Protein AF-A0A938B948-F1 (afdb_monomer)

Structure (mmCIF, N/CA/C/O backbone):
data_AF-A0A938B948-F1
#
_entry.id   AF-A0A938B948-F1
#
loop_
_atom_site.group_PDB
_atom_site.id
_atom_site.type_symbol
_atom_site.label_atom_id
_atom_site.label_alt_id
_atom_site.label_comp_id
_atom_site.label_asym_id
_atom_site.label_entity_id
_atom_site.label_seq_id
_atom_site.pdbx_PDB_ins_code
_atom_site.Cartn_x
_atom_site.Cartn_y
_atom_site.Cartn_z
_atom_site.occupancy
_atom_site.B_iso_or_equiv
_atom_site.auth_seq_id
_atom_site.auth_comp_id
_atom_site.auth_asym_id
_atom_site.auth_atom_id
_atom_site.pdbx_PDB_model_num
ATOM 1 N N . MET A 1 1 ? 35.946 26.115 -69.926 1.00 42.69 1 MET A N 1
ATOM 2 C CA . MET A 1 1 ? 36.646 24.926 -69.386 1.00 42.69 1 MET A CA 1
ATOM 3 C C . MET A 1 1 ? 37.581 25.361 -68.254 1.00 42.69 1 MET A C 1
ATOM 5 O O . MET A 1 1 ? 38.783 25.464 -68.452 1.00 42.69 1 MET A O 1
ATOM 9 N N . SER A 1 2 ? 37.032 25.699 -67.081 1.00 41.66 2 SER A N 1
ATOM 10 C CA . SER A 1 2 ? 37.824 26.085 -65.900 1.00 41.66 2 SER A CA 1
ATOM 11 C C . SER A 1 2 ? 38.074 24.840 -65.051 1.00 41.66 2 SER A C 1
ATOM 13 O O . SER A 1 2 ? 37.322 24.527 -64.131 1.00 41.66 2 SER A O 1
ATOM 15 N N . GLY A 1 3 ? 39.086 24.061 -65.433 1.00 48.81 3 GLY A N 1
ATOM 16 C CA . GLY A 1 3 ? 39.546 22.926 -64.640 1.00 48.81 3 GLY A CA 1
ATOM 17 C C . GLY A 1 3 ? 40.330 23.442 -63.440 1.00 48.81 3 GLY A C 1
ATOM 18 O O . GLY A 1 3 ? 41.510 23.768 -63.571 1.00 48.81 3 GLY A O 1
ATOM 19 N N . ARG A 1 4 ? 39.691 23.537 -62.268 1.00 51.06 4 ARG A N 1
ATOM 20 C CA . ARG A 1 4 ? 40.408 23.766 -61.006 1.00 51.06 4 ARG A CA 1
ATOM 21 C C . ARG A 1 4 ? 41.428 22.634 -60.831 1.00 51.06 4 ARG A C 1
ATOM 23 O O . ARG A 1 4 ? 41.052 21.486 -60.615 1.00 51.06 4 ARG A O 1
ATOM 30 N N . LYS A 1 5 ? 42.723 22.951 -60.938 1.00 52.84 5 LYS A N 1
ATOM 31 C CA . LYS A 1 5 ? 43.826 22.020 -60.652 1.00 52.84 5 LYS A CA 1
ATOM 32 C C . LYS A 1 5 ? 43.897 21.774 -59.144 1.00 52.84 5 LYS A C 1
ATOM 34 O O . LYS A 1 5 ? 44.689 22.393 -58.439 1.00 52.84 5 LYS A O 1
ATOM 39 N N . CYS A 1 6 ? 43.052 20.886 -58.633 1.00 60.38 6 CYS A N 1
ATOM 40 C CA . CYS A 1 6 ? 43.236 20.341 -57.294 1.00 60.38 6 CYS A CA 1
ATOM 41 C C . CYS A 1 6 ? 44.466 19.420 -57.309 1.00 60.38 6 CYS A C 1
ATOM 43 O O . CYS A 1 6 ? 44.579 18.535 -58.155 1.00 60.38 6 CYS A O 1
ATOM 45 N N . SER A 1 7 ? 45.416 19.643 -56.393 1.00 73.06 7 SER A N 1
ATOM 46 C CA . SER A 1 7 ? 46.553 18.732 -56.193 1.00 73.06 7 SER A CA 1
ATOM 47 C C . SER A 1 7 ? 46.035 17.317 -55.907 1.00 73.06 7 SER A C 1
ATOM 49 O O . SER A 1 7 ? 45.085 17.171 -55.136 1.00 73.06 7 SER A O 1
ATOM 51 N N . LYS A 1 8 ? 46.668 16.278 -56.478 1.00 73.75 8 LYS A N 1
ATOM 52 C CA . LYS A 1 8 ? 46.336 14.857 -56.227 1.00 73.75 8 LYS A CA 1
ATOM 53 C C . LYS A 1 8 ? 46.214 14.543 -54.728 1.00 73.75 8 LYS A C 1
ATOM 55 O O . LYS A 1 8 ? 45.359 13.761 -54.332 1.00 73.75 8 LYS A O 1
ATOM 60 N N . PHE A 1 9 ? 47.006 15.229 -53.904 1.00 74.00 9 PHE A N 1
ATOM 61 C CA . PHE A 1 9 ? 46.973 15.128 -52.447 1.00 74.00 9 PHE A CA 1
ATOM 62 C C . PHE A 1 9 ? 45.642 15.594 -51.824 1.00 74.00 9 PHE A C 1
ATOM 64 O O . PHE A 1 9 ? 45.154 14.968 -50.889 1.00 74.00 9 PHE A O 1
ATOM 71 N N . ARG A 1 10 ? 45.013 16.661 -52.347 1.00 77.56 10 ARG A N 1
ATOM 72 C CA . ARG A 1 10 ? 43.704 17.138 -51.854 1.00 77.56 10 ARG A CA 1
ATOM 73 C C . ARG A 1 10 ? 42.584 16.154 -52.182 1.00 77.56 10 ARG A C 1
ATOM 75 O O . ARG A 1 10 ? 41.811 15.821 -51.297 1.00 77.56 10 ARG A O 1
ATOM 82 N N . LEU A 1 11 ? 42.561 15.638 -53.412 1.00 79.62 11 LEU A N 1
ATOM 83 C CA . LEU A 1 11 ? 41.566 14.649 -53.844 1.00 79.62 11 LEU A CA 1
ATOM 84 C C . LEU A 1 11 ? 41.674 13.342 -53.048 1.00 79.62 11 LEU A C 1
ATOM 86 O O . LEU A 1 11 ? 40.664 12.735 -52.706 1.00 79.62 11 LEU A O 1
ATOM 90 N N . GLN A 1 12 ? 42.899 12.916 -52.727 1.00 84.50 12 GLN A N 1
ATOM 91 C CA . GLN A 1 12 ? 43.120 11.737 -51.895 1.00 84.50 12 GLN A CA 1
ATOM 92 C C . GLN A 1 12 ? 42.640 11.961 -50.453 1.00 84.50 12 GLN A C 1
ATOM 94 O O . GLN A 1 12 ? 41.933 11.114 -49.915 1.00 84.50 12 GLN A O 1
ATOM 99 N N . ARG A 1 13 ? 42.938 13.125 -49.863 1.00 84.81 13 ARG A N 1
ATOM 100 C CA . ARG A 1 13 ? 42.480 13.488 -48.515 1.00 84.81 13 ARG A CA 1
ATOM 101 C C . ARG A 1 13 ? 40.952 13.584 -48.415 1.00 84.81 13 ARG A C 1
ATOM 103 O O . ARG A 1 13 ? 40.383 13.045 -47.475 1.00 84.81 13 ARG A O 1
ATOM 110 N N . GLU A 1 14 ? 40.292 14.206 -49.392 1.00 83.12 14 GLU A N 1
ATOM 111 C CA . GLU A 1 14 ? 38.821 14.276 -49.462 1.00 83.12 14 GLU A CA 1
ATOM 112 C C . GLU A 1 14 ? 38.194 12.880 -49.588 1.00 83.12 14 GLU A C 1
ATOM 114 O O . GLU A 1 14 ? 37.194 12.577 -48.938 1.00 83.12 14 GLU A O 1
ATOM 119 N N . ARG A 1 15 ? 38.804 11.992 -50.385 1.00 86.31 15 ARG A N 1
ATOM 120 C CA . ARG A 1 15 ? 38.353 10.602 -50.531 1.00 86.31 15 ARG A CA 1
ATOM 121 C C . ARG A 1 15 ? 38.485 9.815 -49.225 1.00 86.31 15 ARG A C 1
ATOM 123 O O . ARG A 1 15 ? 37.574 9.067 -48.880 1.00 86.31 15 ARG A O 1
ATOM 130 N N . GLU A 1 16 ? 39.596 9.974 -48.510 1.00 88.69 16 GLU A N 1
ATOM 131 C CA . GLU A 1 16 ? 39.821 9.343 -47.204 1.00 88.69 16 GLU A CA 1
ATOM 132 C C . GLU A 1 16 ? 38.837 9.857 -46.145 1.00 88.69 16 GLU A C 1
ATOM 134 O O . GLU A 1 16 ? 38.257 9.063 -45.406 1.00 88.69 16 GLU A O 1
ATOM 139 N N . GLU A 1 17 ? 38.603 11.169 -46.096 1.00 88.75 17 GLU A N 1
ATOM 140 C CA . GLU A 1 17 ? 37.641 11.794 -45.184 1.00 88.75 17 GLU A CA 1
ATOM 141 C C . GLU A 1 17 ? 36.214 11.304 -45.442 1.00 88.75 17 GLU A C 1
ATOM 143 O O . GLU A 1 17 ? 35.507 10.917 -44.513 1.00 88.75 17 GLU A O 1
ATOM 148 N N . LYS A 1 18 ? 35.819 11.222 -46.713 1.00 89.31 18 LYS A N 1
ATOM 149 C CA . LYS A 1 18 ? 34.512 10.706 -47.119 1.00 89.31 18 LYS A CA 1
ATOM 150 C C . LYS A 1 18 ? 34.321 9.238 -46.757 1.00 89.31 18 LYS A C 1
ATOM 152 O O . LYS A 1 18 ? 33.267 8.866 -46.250 1.00 89.31 18 LYS A O 1
ATOM 157 N N . LEU A 1 19 ? 35.341 8.411 -46.983 1.00 91.00 19 LEU A N 1
ATOM 158 C CA . LEU A 1 19 ? 35.295 6.994 -46.633 1.00 91.00 19 LEU A CA 1
ATOM 159 C C . LEU A 1 19 ? 35.148 6.808 -45.117 1.00 91.00 19 LEU A C 1
ATOM 161 O O . LEU A 1 19 ? 34.313 6.017 -44.683 1.00 91.00 19 LEU A O 1
ATOM 165 N N . ARG A 1 20 ? 35.889 7.586 -44.316 1.00 91.75 20 ARG A N 1
ATOM 166 C CA . ARG A 1 20 ? 35.726 7.611 -42.854 1.00 91.75 20 ARG A CA 1
ATOM 167 C C . ARG A 1 20 ? 34.322 8.051 -42.451 1.00 91.75 20 ARG A C 1
ATOM 169 O O . ARG A 1 20 ? 33.712 7.402 -41.612 1.00 91.75 20 ARG A O 1
ATOM 176 N N . LEU A 1 21 ? 33.792 9.106 -43.067 1.00 92.31 21 LEU A N 1
ATOM 177 C CA . LEU A 1 21 ? 32.462 9.619 -42.751 1.00 92.31 21 LEU A CA 1
ATOM 178 C C . LEU A 1 21 ? 31.364 8.594 -43.065 1.00 92.31 21 LEU A C 1
ATOM 180 O O . LEU A 1 21 ? 30.502 8.363 -42.225 1.00 92.31 21 LEU A O 1
ATOM 184 N N . LEU A 1 22 ? 31.423 7.920 -44.217 1.00 92.75 22 LEU A N 1
ATOM 185 C CA . LEU A 1 22 ? 30.486 6.844 -44.566 1.00 92.75 22 LEU A CA 1
ATOM 186 C C . LEU A 1 22 ? 30.574 5.661 -43.588 1.00 92.75 22 LEU A C 1
ATOM 188 O O . LEU A 1 22 ? 29.545 5.121 -43.187 1.00 92.75 22 LEU A O 1
ATOM 192 N N . GLN A 1 23 ? 31.782 5.285 -43.152 1.00 93.19 23 GLN A N 1
ATOM 193 C CA . GLN A 1 23 ? 31.961 4.271 -42.105 1.00 93.19 23 GLN A CA 1
ATOM 194 C C . GLN A 1 23 ? 31.332 4.711 -40.776 1.00 93.19 23 GLN A C 1
ATOM 196 O O . GLN A 1 23 ? 30.612 3.932 -40.154 1.00 93.19 23 GLN A O 1
ATOM 201 N N . THR A 1 24 ? 31.545 5.962 -40.357 1.00 94.19 24 THR A N 1
ATOM 202 C CA . THR A 1 24 ? 30.916 6.528 -39.155 1.00 94.19 24 THR A CA 1
ATOM 203 C C . THR A 1 24 ? 29.393 6.522 -39.258 1.00 94.19 24 THR A C 1
ATOM 205 O O . THR A 1 24 ? 28.733 6.109 -38.311 1.00 94.19 24 THR A O 1
ATOM 208 N N . LEU A 1 25 ? 28.827 6.919 -40.401 1.00 94.75 25 LEU A N 1
ATOM 209 C CA . LEU A 1 25 ? 27.381 6.905 -40.635 1.00 94.75 25 LEU A CA 1
ATOM 210 C C . LEU A 1 25 ? 26.796 5.492 -40.533 1.00 94.75 25 LEU A C 1
ATOM 212 O O . LEU A 1 25 ? 25.786 5.306 -39.859 1.00 94.75 25 LEU A O 1
ATOM 216 N N . ASN A 1 26 ? 27.452 4.495 -41.134 1.00 93.25 26 ASN A N 1
ATOM 217 C CA . ASN A 1 26 ? 27.036 3.094 -41.024 1.00 93.25 26 ASN A CA 1
ATOM 218 C C . ASN A 1 26 ? 27.063 2.604 -39.570 1.00 93.25 26 ASN A C 1
ATOM 220 O O . ASN A 1 26 ? 26.110 1.969 -39.119 1.00 93.25 26 ASN A O 1
ATOM 224 N N . ASN A 1 27 ? 28.121 2.936 -38.824 1.00 95.00 27 ASN A N 1
ATOM 225 C CA . ASN A 1 27 ? 28.250 2.560 -37.416 1.00 95.00 27 ASN A CA 1
ATOM 226 C C . ASN A 1 27 ? 27.174 3.223 -36.546 1.00 95.00 27 ASN A C 1
ATOM 228 O O . ASN A 1 27 ? 26.527 2.539 -35.758 1.00 95.00 27 ASN A O 1
ATOM 232 N N . LEU A 1 28 ? 26.940 4.530 -36.715 1.00 96.06 28 LEU A N 1
ATOM 233 C CA . LEU A 1 28 ? 25.897 5.256 -35.987 1.00 96.06 28 LEU A CA 1
ATOM 234 C C . LEU A 1 28 ? 24.505 4.713 -36.319 1.00 96.06 28 LEU A C 1
ATOM 236 O O . LEU A 1 28 ? 23.694 4.508 -35.425 1.00 96.06 28 LEU A O 1
ATOM 240 N N . HIS A 1 29 ? 24.225 4.434 -37.592 1.00 95.25 29 HIS A N 1
ATOM 241 C CA . HIS A 1 29 ? 22.944 3.867 -38.006 1.00 95.25 29 HIS A CA 1
ATOM 242 C C . HIS A 1 29 ? 22.712 2.470 -37.408 1.00 95.25 29 HIS A C 1
ATOM 244 O O . HIS A 1 29 ? 21.621 2.179 -36.915 1.00 95.25 29 HIS A O 1
ATOM 250 N N . ALA A 1 30 ? 23.735 1.607 -37.407 1.00 94.81 30 ALA A N 1
ATOM 251 C CA . ALA A 1 30 ? 23.673 0.309 -36.738 1.00 94.81 30 ALA A CA 1
ATOM 252 C C . ALA A 1 30 ? 23.441 0.462 -35.226 1.00 94.81 30 ALA A C 1
ATOM 254 O O . ALA A 1 30 ? 22.615 -0.247 -34.654 1.00 94.81 30 ALA A O 1
ATOM 255 N N . GLU A 1 31 ? 24.110 1.426 -34.590 1.00 96.62 31 GLU A N 1
ATOM 256 C CA . GLU A 1 31 ? 23.931 1.710 -33.169 1.00 96.62 31 GLU A CA 1
ATOM 257 C C . GLU A 1 31 ? 22.507 2.178 -32.841 1.00 96.62 31 GLU A C 1
ATOM 259 O O . GLU A 1 31 ? 21.910 1.679 -31.887 1.00 96.62 31 GLU A O 1
ATOM 264 N N . VAL A 1 32 ? 21.928 3.089 -33.631 1.00 96.12 32 VAL A N 1
ATOM 265 C CA . VAL A 1 32 ? 20.547 3.539 -33.405 1.00 96.12 32 VAL A CA 1
ATOM 266 C C . VAL A 1 32 ? 19.558 2.378 -33.535 1.00 96.12 32 VAL A C 1
ATOM 268 O O . VAL A 1 32 ? 18.648 2.268 -32.715 1.00 96.12 32 VAL A O 1
ATOM 271 N N . ASN A 1 33 ? 19.738 1.487 -34.515 1.00 94.56 33 ASN A N 1
ATOM 272 C CA . ASN A 1 33 ? 18.887 0.301 -34.645 1.00 94.56 33 ASN A CA 1
ATOM 273 C C . ASN A 1 33 ? 19.032 -0.642 -33.445 1.00 94.56 33 ASN A C 1
ATOM 275 O O . ASN A 1 33 ? 18.024 -1.070 -32.890 1.00 94.56 33 ASN A O 1
ATOM 279 N N . ALA A 1 34 ? 20.258 -0.881 -32.973 1.00 95.94 34 ALA A N 1
ATOM 280 C CA . ALA A 1 34 ? 20.487 -1.680 -31.772 1.00 95.94 34 ALA A CA 1
ATOM 281 C C . ALA A 1 34 ? 19.847 -1.045 -30.521 1.00 95.94 34 ALA A C 1
ATOM 283 O O . ALA A 1 34 ? 19.270 -1.751 -29.696 1.00 95.94 34 ALA A O 1
ATOM 284 N N . LEU A 1 35 ? 19.912 0.284 -30.373 1.00 97.06 35 LEU A N 1
ATOM 285 C CA . LEU A 1 35 ? 19.234 1.010 -29.292 1.00 97.06 35 LEU A CA 1
ATOM 286 C C . LEU A 1 35 ? 17.714 0.879 -29.393 1.00 97.06 35 LEU A C 1
ATOM 288 O O . LEU A 1 35 ? 17.059 0.641 -28.382 1.00 97.06 35 LEU A O 1
ATOM 292 N N . LYS A 1 36 ? 17.157 1.002 -30.602 1.00 96.12 36 LYS A N 1
ATOM 293 C CA . LYS A 1 36 ? 15.723 0.849 -30.862 1.00 96.12 36 LYS A CA 1
ATOM 294 C C . LYS A 1 36 ? 15.228 -0.534 -30.442 1.00 96.12 36 LYS A C 1
ATOM 296 O O . LYS A 1 36 ? 14.240 -0.621 -29.720 1.00 96.12 36 LYS A O 1
ATOM 301 N N . GLU A 1 37 ? 15.922 -1.587 -30.866 1.00 95.62 37 GLU A N 1
ATOM 302 C CA . GLU A 1 37 ? 15.591 -2.969 -30.507 1.00 95.62 37 GLU A CA 1
ATOM 303 C C . GLU A 1 37 ? 15.683 -3.183 -28.997 1.00 95.62 37 GLU A C 1
ATOM 305 O O . GLU A 1 37 ? 14.711 -3.613 -28.387 1.00 95.62 37 GLU A O 1
ATOM 310 N N . ARG A 1 38 ? 16.798 -2.791 -28.364 1.00 96.31 38 ARG A N 1
ATOM 311 C CA . ARG A 1 38 ? 16.977 -2.934 -26.910 1.00 96.31 38 ARG A CA 1
ATOM 312 C C . ARG A 1 38 ? 15.903 -2.206 -26.113 1.00 96.31 38 ARG A C 1
ATOM 314 O O . ARG A 1 38 ? 15.369 -2.769 -25.167 1.00 96.31 38 ARG A O 1
ATOM 321 N N . LEU A 1 39 ? 15.590 -0.963 -26.476 1.00 97.00 39 LEU A N 1
ATOM 322 C CA . LEU A 1 39 ? 14.562 -0.175 -25.797 1.00 97.00 39 LEU A CA 1
ATOM 323 C C . LEU A 1 39 ? 13.171 -0.788 -25.973 1.00 97.00 39 LEU A C 1
ATOM 325 O O . LEU A 1 39 ? 12.408 -0.836 -25.013 1.00 97.00 39 LEU A O 1
ATOM 329 N N . ALA A 1 40 ? 12.853 -1.290 -27.169 1.00 95.69 40 ALA A N 1
ATOM 330 C CA . ALA A 1 40 ? 11.601 -1.998 -27.409 1.00 95.69 40 ALA A CA 1
ATOM 331 C C . ALA A 1 40 ? 11.509 -3.286 -26.574 1.00 95.69 40 ALA A C 1
ATOM 333 O O . ALA A 1 40 ? 10.473 -3.527 -25.962 1.00 95.69 40 ALA A O 1
ATOM 334 N N . THR A 1 41 ? 12.593 -4.063 -26.491 1.00 95.62 41 THR A N 1
ATOM 335 C CA . THR A 1 41 ? 12.669 -5.265 -25.650 1.00 95.62 41 THR A CA 1
ATOM 336 C C . THR A 1 41 ? 12.500 -4.927 -24.171 1.00 95.62 41 THR A C 1
ATOM 338 O O . THR A 1 41 ? 11.639 -5.503 -23.523 1.00 95.62 41 THR A O 1
ATOM 341 N N . VAL A 1 42 ? 13.221 -3.929 -23.645 1.00 95.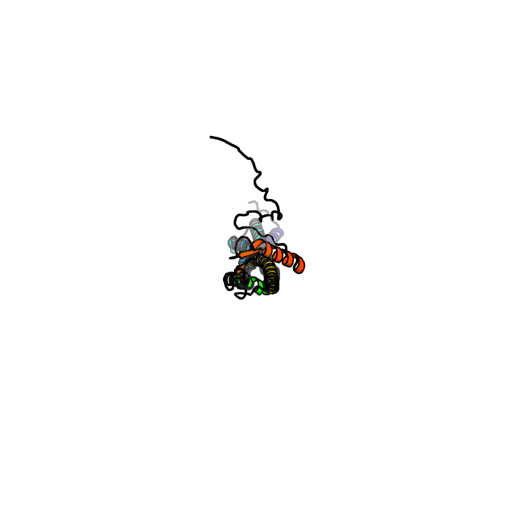81 42 VAL A N 1
ATOM 342 C CA . VAL A 1 42 ? 13.092 -3.502 -22.237 1.00 95.81 42 V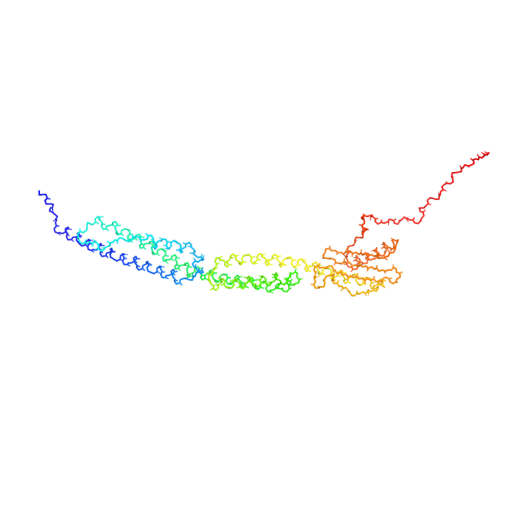AL A CA 1
ATOM 343 C C . VAL A 1 42 ? 11.654 -3.087 -21.902 1.00 95.81 42 VAL A C 1
ATOM 345 O O . VAL A 1 42 ? 11.155 -3.411 -20.829 1.00 95.81 42 VAL A O 1
ATOM 348 N N . LEU A 1 43 ? 10.963 -2.394 -22.811 1.00 95.81 43 LEU A N 1
ATOM 349 C CA . LEU A 1 43 ? 9.558 -2.019 -22.621 1.00 95.81 43 LEU A CA 1
ATOM 350 C C . LEU A 1 43 ? 8.578 -3.195 -22.763 1.00 95.81 43 LEU A C 1
ATOM 352 O O . LEU A 1 43 ? 7.473 -3.124 -22.223 1.00 95.81 43 LEU A O 1
ATOM 356 N N . ALA A 1 44 ? 8.935 -4.234 -23.517 1.00 94.75 44 ALA A N 1
ATOM 357 C CA . ALA A 1 44 ? 8.117 -5.432 -23.682 1.00 94.75 44 ALA A CA 1
ATOM 358 C C . ALA A 1 44 ? 8.269 -6.397 -22.497 1.00 94.75 44 ALA A C 1
ATOM 360 O O . ALA A 1 44 ? 7.273 -6.962 -22.054 1.00 94.75 44 ALA A O 1
ATOM 361 N N . ASP A 1 45 ? 9.490 -6.533 -21.978 1.00 94.56 45 ASP A N 1
ATOM 362 C CA . ASP A 1 45 ? 9.829 -7.426 -20.868 1.00 94.56 45 ASP A CA 1
ATOM 363 C C . ASP A 1 45 ? 9.416 -6.847 -19.505 1.00 94.56 45 ASP A C 1
ATOM 365 O O . ASP A 1 45 ? 9.195 -7.593 -18.553 1.00 94.56 45 ASP A O 1
ATOM 369 N N . ALA A 1 46 ? 9.293 -5.519 -19.394 1.00 94.50 46 ALA A N 1
ATOM 370 C CA . ALA A 1 46 ? 8.821 -4.873 -18.175 1.00 94.50 46 ALA A CA 1
ATOM 371 C C . ALA A 1 46 ? 7.354 -5.215 -17.876 1.00 94.50 46 ALA A C 1
ATOM 373 O O . ALA A 1 46 ? 6.480 -5.139 -18.749 1.00 94.50 46 ALA A O 1
ATOM 374 N N . SER A 1 47 ? 7.067 -5.508 -16.605 1.00 94.94 47 SER A N 1
ATOM 375 C CA . SER A 1 47 ? 5.710 -5.774 -16.131 1.00 94.94 47 SER A CA 1
ATOM 376 C C . SER A 1 47 ? 4.766 -4.601 -16.428 1.00 94.94 47 SER A C 1
ATOM 378 O O . SER A 1 47 ? 5.164 -3.440 -16.589 1.00 94.94 47 SER A O 1
ATOM 380 N N . GLU A 1 48 ? 3.466 -4.885 -16.526 1.00 94.31 48 GLU A N 1
ATOM 381 C CA . GLU A 1 48 ? 2.462 -3.823 -16.646 1.00 94.31 48 GLU A CA 1
ATOM 382 C C . GLU A 1 48 ? 2.517 -2.864 -15.449 1.00 94.31 48 GLU A C 1
ATOM 384 O O . GLU A 1 48 ? 2.403 -1.649 -15.632 1.00 94.31 48 GLU A O 1
ATOM 389 N N . GLY A 1 49 ? 2.789 -3.380 -14.247 1.00 94.62 49 GLY A N 1
ATOM 390 C CA . GLY A 1 49 ? 2.897 -2.559 -13.052 1.00 94.62 49 GLY A CA 1
ATOM 391 C C . GLY A 1 49 ? 4.070 -1.594 -13.077 1.00 94.62 49 GLY A C 1
ATOM 392 O O . GLY A 1 49 ? 3.849 -0.398 -12.866 1.00 94.62 49 GLY A O 1
ATOM 393 N N . LEU A 1 50 ? 5.273 -2.040 -13.453 1.00 95.19 50 LEU A N 1
ATOM 394 C CA . LEU A 1 50 ? 6.426 -1.146 -13.610 1.00 95.19 50 LEU A CA 1
ATOM 395 C C . LEU A 1 50 ? 6.170 -0.068 -14.659 1.00 95.19 50 LEU A C 1
ATOM 397 O O . LEU A 1 50 ? 6.465 1.109 -14.431 1.00 95.19 50 LEU A O 1
ATOM 401 N N . ARG A 1 51 ? 5.552 -0.435 -15.786 1.00 96.19 51 ARG A N 1
ATOM 402 C CA . ARG A 1 51 ? 5.196 0.536 -16.828 1.00 96.19 51 ARG A CA 1
ATOM 403 C C . ARG A 1 51 ? 4.161 1.551 -16.347 1.00 96.19 51 ARG A C 1
ATOM 405 O O . ARG A 1 51 ? 4.260 2.727 -16.695 1.00 96.19 51 ARG A O 1
ATOM 412 N N . SER A 1 52 ? 3.205 1.117 -15.526 1.00 95.00 52 SER A N 1
ATOM 413 C CA . SER A 1 52 ? 2.209 1.993 -14.898 1.00 95.00 52 SER A CA 1
ATOM 414 C C . SER A 1 52 ? 2.789 2.865 -13.778 1.00 95.00 52 SER A C 1
ATOM 416 O O . SER A 1 52 ? 2.262 3.940 -13.509 1.00 95.00 52 SER A O 1
ATOM 418 N N . THR A 1 53 ? 3.883 2.441 -13.144 1.00 94.75 53 THR A N 1
ATOM 419 C CA . THR A 1 53 ? 4.584 3.217 -12.113 1.00 94.75 53 THR A CA 1
ATOM 420 C C . THR A 1 53 ? 5.444 4.314 -12.747 1.00 94.75 53 THR A C 1
ATOM 422 O O . THR A 1 53 ? 5.411 5.460 -12.304 1.00 94.75 53 THR A O 1
ATOM 425 N N . PHE A 1 54 ? 6.157 4.005 -13.834 1.00 96.75 54 PHE A N 1
ATOM 426 C CA . PHE A 1 54 ? 7.059 4.932 -14.534 1.00 96.75 54 PHE A CA 1
ATOM 427 C C . PHE A 1 54 ? 6.483 5.405 -15.879 1.00 96.75 54 PHE A C 1
ATOM 429 O O . PHE A 1 54 ? 7.142 5.369 -16.921 1.00 96.75 54 PHE A O 1
ATOM 436 N N . VAL A 1 55 ? 5.221 5.859 -15.866 1.00 96.19 55 VAL A N 1
ATOM 437 C CA . VAL A 1 55 ? 4.468 6.235 -17.083 1.00 96.19 55 VAL A CA 1
ATOM 438 C C . VAL A 1 55 ? 5.206 7.270 -17.923 1.00 96.19 55 VAL A C 1
ATOM 440 O O . VAL A 1 55 ? 5.161 7.216 -19.151 1.00 96.19 55 VAL A O 1
ATOM 443 N N . LYS A 1 56 ? 5.866 8.239 -17.280 1.00 96.00 56 LYS A N 1
ATOM 444 C CA . LYS A 1 56 ? 6.550 9.325 -17.982 1.00 96.00 56 LYS A CA 1
ATOM 445 C C . LYS A 1 56 ? 7.743 8.792 -18.773 1.00 96.00 56 LYS A C 1
ATOM 447 O O . LYS A 1 56 ? 7.821 9.027 -19.974 1.00 96.00 56 LYS A O 1
ATOM 452 N N . GLU A 1 57 ? 8.619 8.034 -18.124 1.00 96.69 57 GLU A N 1
ATOM 453 C CA . GLU A 1 57 ? 9.805 7.426 -18.726 1.00 96.69 57 GLU A CA 1
ATOM 454 C C . GLU A 1 57 ? 9.431 6.477 -19.876 1.00 96.69 57 GLU A C 1
ATOM 456 O O . GLU A 1 57 ? 10.038 6.519 -20.952 1.00 96.69 57 GLU A O 1
ATOM 461 N N . VAL A 1 58 ? 8.377 5.675 -19.684 1.00 97.12 58 VAL A N 1
ATOM 462 C CA . VAL A 1 58 ? 7.821 4.797 -20.723 1.00 97.12 58 VAL A CA 1
ATOM 463 C C . VAL A 1 58 ? 7.282 5.607 -21.897 1.00 97.12 58 VAL A C 1
ATOM 465 O O . VAL A 1 58 ? 7.615 5.328 -23.049 1.00 97.12 58 VAL A O 1
ATOM 468 N N . LYS A 1 59 ? 6.472 6.637 -21.629 1.00 96.94 59 LYS A N 1
ATOM 469 C CA . LYS A 1 59 ? 5.853 7.471 -22.665 1.00 96.94 59 LYS A CA 1
ATOM 470 C C . LYS A 1 59 ? 6.896 8.224 -23.484 1.00 96.94 59 LYS A C 1
ATOM 472 O O . LYS A 1 59 ? 6.766 8.274 -24.706 1.00 96.94 59 LYS A O 1
ATOM 477 N N . ASP A 1 60 ? 7.907 8.795 -22.841 1.00 96.25 60 ASP A N 1
ATOM 478 C CA . ASP A 1 60 ? 8.965 9.543 -23.520 1.00 96.25 60 ASP A CA 1
ATOM 479 C C . ASP A 1 60 ? 9.797 8.613 -24.420 1.00 96.25 60 ASP A C 1
ATOM 481 O O . ASP A 1 60 ? 10.047 8.933 -25.586 1.00 96.25 60 ASP A O 1
ATOM 485 N N . THR A 1 61 ? 10.118 7.407 -23.938 1.00 96.50 61 THR A N 1
ATOM 486 C CA . THR A 1 61 ? 10.820 6.390 -24.736 1.00 96.50 61 THR A CA 1
ATOM 487 C C . THR A 1 61 ? 9.972 5.907 -25.912 1.00 96.50 61 THR A C 1
ATOM 489 O O . THR A 1 61 ? 10.454 5.854 -27.045 1.00 96.50 61 THR A O 1
ATOM 492 N N . GLN A 1 62 ? 8.689 5.609 -25.689 1.00 96.50 62 GLN A N 1
ATOM 493 C CA . GLN A 1 62 ? 7.787 5.172 -26.753 1.00 96.50 62 GLN A CA 1
ATOM 494 C C . GLN A 1 62 ? 7.600 6.260 -27.818 1.00 96.50 62 GLN A C 1
ATOM 496 O O . GLN A 1 62 ? 7.551 5.966 -29.013 1.00 96.50 62 GLN A O 1
ATOM 501 N N . GLN A 1 63 ? 7.528 7.532 -27.411 1.00 96.19 63 GLN A N 1
ATOM 502 C CA . GLN A 1 63 ? 7.479 8.651 -28.350 1.00 96.19 63 GLN A CA 1
ATOM 503 C C . GLN A 1 63 ? 8.741 8.738 -29.201 1.00 96.19 63 GLN A C 1
ATOM 505 O O . GLN A 1 63 ? 8.628 8.976 -30.403 1.00 96.19 63 GLN A O 1
ATOM 510 N N . TRP A 1 64 ? 9.919 8.538 -28.608 1.00 95.69 64 TRP A N 1
ATOM 511 C CA . TRP A 1 64 ? 11.169 8.494 -29.358 1.00 95.69 64 TRP A CA 1
ATOM 512 C C . TRP A 1 64 ? 11.171 7.334 -30.360 1.00 95.69 64 TRP A C 1
ATOM 514 O O . TRP A 1 64 ? 11.380 7.579 -31.544 1.00 95.69 64 TRP A O 1
ATOM 524 N N . LEU A 1 65 ? 10.820 6.114 -29.935 1.00 95.19 65 LEU A N 1
ATOM 525 C CA . LEU A 1 65 ? 10.733 4.937 -30.812 1.00 95.19 65 LEU A CA 1
ATOM 526 C C . LEU A 1 65 ? 9.773 5.144 -31.996 1.00 95.19 65 LEU A C 1
ATOM 528 O O . LEU A 1 65 ? 10.088 4.745 -33.117 1.00 95.19 65 LEU A O 1
ATOM 532 N N . ASN A 1 66 ? 8.625 5.786 -31.758 1.00 94.00 66 ASN A N 1
ATOM 533 C CA . ASN A 1 66 ? 7.590 6.003 -32.772 1.00 94.00 66 ASN A CA 1
ATOM 534 C C . ASN A 1 66 ? 7.908 7.161 -33.733 1.00 94.00 66 ASN A C 1
ATOM 536 O O . ASN A 1 66 ? 7.466 7.143 -34.879 1.00 94.00 66 ASN A O 1
ATOM 540 N N . ARG A 1 67 ? 8.621 8.197 -33.269 1.00 92.00 67 ARG A N 1
ATOM 541 C CA . ARG A 1 67 ? 8.954 9.394 -34.069 1.00 92.00 67 ARG A CA 1
ATOM 542 C C . ARG A 1 67 ? 10.324 9.321 -34.733 1.00 92.00 67 ARG A C 1
ATOM 544 O O . ARG A 1 67 ? 10.655 10.201 -35.526 1.00 92.00 67 ARG A O 1
ATOM 551 N N . LEU A 1 68 ? 11.128 8.316 -34.398 1.00 89.94 68 LEU A N 1
ATOM 552 C CA . LEU A 1 68 ? 12.454 8.129 -34.962 1.00 89.94 68 LEU A CA 1
ATOM 553 C C . LEU A 1 68 ? 12.355 7.836 -36.464 1.00 89.94 68 LEU A C 1
ATOM 555 O O . LEU A 1 68 ? 12.039 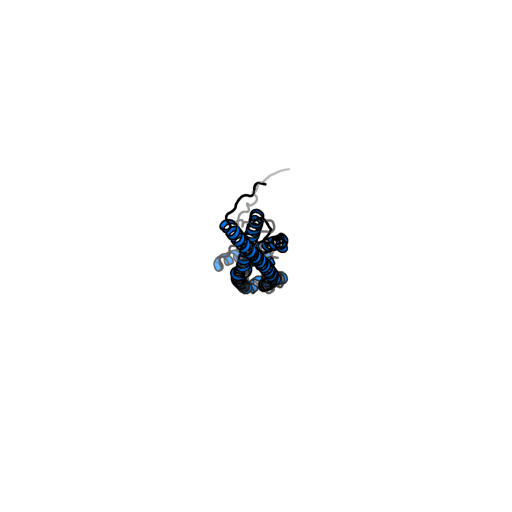6.722 -36.879 1.00 89.94 68 LEU A O 1
ATOM 559 N N . ASN A 1 69 ? 12.658 8.848 -37.272 1.00 86.25 69 ASN A N 1
ATOM 560 C CA . ASN A 1 69 ? 12.792 8.712 -38.714 1.00 86.25 69 ASN A CA 1
ATOM 561 C C . ASN A 1 69 ? 14.279 8.654 -39.072 1.00 86.25 69 ASN A C 1
ATOM 563 O O . ASN A 1 69 ? 14.984 9.665 -38.992 1.00 86.25 69 ASN A O 1
ATOM 567 N N . LEU A 1 70 ? 14.756 7.454 -39.399 1.00 84.88 70 LEU A N 1
ATOM 568 C CA . LEU A 1 70 ? 16.147 7.231 -39.762 1.00 84.88 70 LEU A CA 1
ATOM 569 C C . LEU A 1 70 ? 16.386 7.615 -41.229 1.00 84.88 70 LEU A C 1
ATOM 571 O O . LEU A 1 70 ? 15.602 7.221 -42.094 1.00 84.88 70 LEU A O 1
ATOM 575 N N . PRO A 1 71 ? 17.461 8.360 -41.533 1.00 84.50 71 PRO A N 1
ATOM 576 C CA . PRO A 1 71 ? 17.840 8.631 -42.911 1.00 84.50 71 PRO A CA 1
ATOM 577 C C . PRO A 1 71 ? 18.210 7.327 -43.632 1.00 84.50 71 PRO A C 1
ATOM 579 O O . PRO A 1 71 ? 18.894 6.470 -43.074 1.00 84.50 71 PRO A O 1
ATOM 582 N N . ASP A 1 72 ? 17.783 7.192 -44.891 1.00 85.06 72 ASP A N 1
ATOM 583 C CA . ASP A 1 72 ? 18.117 6.039 -45.733 1.00 85.06 72 ASP A CA 1
ATOM 584 C C . ASP A 1 72 ? 19.595 6.091 -46.153 1.00 85.06 72 ASP A C 1
ATOM 586 O O . ASP A 1 72 ? 19.966 6.698 -47.163 1.00 85.06 72 ASP A O 1
ATOM 590 N N . ILE A 1 73 ? 20.451 5.451 -45.353 1.00 87.56 73 ILE A N 1
ATOM 591 C CA . ILE A 1 73 ? 21.899 5.412 -45.578 1.00 87.56 73 ILE A CA 1
ATOM 592 C C . ILE A 1 73 ? 22.303 4.558 -46.790 1.00 87.56 73 ILE A C 1
ATOM 594 O O . ILE A 1 73 ? 23.418 4.714 -47.283 1.00 87.56 73 ILE A O 1
ATOM 598 N N . SER A 1 74 ? 21.414 3.702 -47.319 1.00 83.19 74 SER A N 1
ATOM 599 C CA . SER A 1 74 ? 21.716 2.833 -48.472 1.00 83.19 74 SER A CA 1
ATOM 600 C C . SER A 1 74 ? 21.965 3.618 -49.765 1.00 83.19 74 SER A C 1
ATOM 602 O O . SER A 1 74 ? 22.607 3.125 -50.692 1.00 83.19 74 SER A O 1
ATOM 604 N N . ARG A 1 75 ? 21.494 4.870 -49.810 1.00 84.06 75 ARG A N 1
ATOM 605 C CA . ARG A 1 75 ? 21.661 5.799 -50.935 1.00 84.06 75 ARG A CA 1
ATOM 606 C C . ARG A 1 75 ? 22.936 6.638 -50.847 1.00 84.06 75 ARG A C 1
ATOM 608 O O . ARG A 1 75 ? 23.221 7.402 -51.769 1.00 84.06 75 ARG A O 1
ATOM 615 N N . LEU A 1 76 ? 23.682 6.541 -49.747 1.00 87.94 76 LEU A N 1
ATOM 616 C CA . LEU A 1 76 ? 24.904 7.309 -49.527 1.00 87.94 76 LEU A CA 1
ATOM 617 C C . LEU A 1 76 ? 26.101 6.534 -50.081 1.00 87.94 76 LEU A C 1
ATOM 619 O O . LEU A 1 76 ? 26.322 5.374 -49.739 1.00 87.94 76 LEU A O 1
ATOM 623 N N . SER A 1 77 ? 26.888 7.172 -50.945 1.00 88.69 77 SER A N 1
ATOM 624 C CA . SER A 1 77 ? 28.014 6.534 -51.628 1.00 88.69 77 SER A CA 1
ATOM 625 C C . SER A 1 77 ? 29.240 7.446 -51.692 1.00 88.69 77 SER A C 1
ATOM 627 O O . SER A 1 77 ? 29.226 8.609 -51.275 1.00 88.69 77 SER A O 1
ATOM 629 N N . MET A 1 78 ? 30.320 6.930 -52.283 1.00 86.81 78 MET A N 1
ATOM 630 C CA . MET A 1 78 ? 31.520 7.709 -52.598 1.00 86.81 78 MET A CA 1
ATOM 631 C C . MET A 1 78 ? 31.277 8.846 -53.605 1.00 86.81 78 MET A C 1
ATOM 633 O O . MET A 1 78 ? 32.189 9.650 -53.796 1.00 86.81 78 MET A O 1
ATOM 637 N N . ASP A 1 79 ? 30.067 8.994 -54.152 1.00 84.75 79 ASP A N 1
ATOM 638 C CA . ASP A 1 79 ? 29.661 10.094 -55.038 1.00 84.75 79 ASP A CA 1
ATOM 639 C C . ASP A 1 79 ? 28.843 11.181 -54.315 1.00 84.75 79 ASP A C 1
ATOM 641 O O . ASP A 1 79 ? 28.763 12.310 -54.786 1.00 84.75 79 ASP A O 1
ATOM 645 N N . THR A 1 80 ? 28.322 10.913 -53.111 1.00 86.94 80 THR A N 1
ATOM 646 C CA . THR A 1 80 ? 27.506 11.869 -52.332 1.00 86.94 80 THR A CA 1
ATOM 647 C C . THR A 1 80 ? 28.325 13.040 -51.786 1.00 86.94 80 THR A C 1
ATOM 649 O O . THR A 1 80 ? 29.332 12.814 -51.132 1.00 86.94 80 THR A O 1
ATOM 652 N N . ASP A 1 81 ? 27.928 14.291 -51.994 1.00 85.81 81 ASP A N 1
ATOM 653 C CA . ASP A 1 81 ? 28.727 15.434 -51.523 1.00 85.81 81 ASP A CA 1
ATOM 654 C C . ASP A 1 81 ? 28.974 15.413 -49.994 1.00 85.81 81 ASP A C 1
ATOM 656 O O . ASP A 1 81 ? 28.078 15.087 -49.214 1.00 85.81 81 ASP A O 1
ATOM 660 N N . LEU A 1 82 ? 30.182 15.786 -49.552 1.00 82.81 82 LEU A N 1
ATOM 661 C CA . LEU A 1 82 ? 30.557 15.844 -48.130 1.00 82.81 82 LEU A CA 1
ATOM 662 C C . LEU A 1 82 ? 29.627 16.778 -47.344 1.00 82.81 82 LEU A C 1
ATOM 664 O O . LEU A 1 82 ? 29.251 16.471 -46.211 1.00 82.81 82 LEU A O 1
ATOM 668 N N . ALA A 1 83 ? 29.202 17.884 -47.963 1.00 84.94 83 ALA A N 1
ATOM 669 C CA . ALA A 1 83 ? 28.244 18.817 -47.376 1.00 84.94 83 ALA A CA 1
ATOM 670 C C . ALA A 1 83 ? 26.871 18.173 -47.102 1.00 84.94 83 ALA A C 1
ATOM 672 O O . ALA A 1 83 ? 26.191 18.578 -46.164 1.00 84.94 83 ALA A O 1
ATOM 673 N N . ALA A 1 84 ? 26.485 17.149 -47.870 1.00 86.94 84 ALA A N 1
ATOM 674 C CA . ALA A 1 84 ? 25.243 16.406 -47.670 1.00 86.94 84 ALA A CA 1
ATOM 675 C C . ALA A 1 84 ? 25.378 15.276 -46.632 1.00 86.94 84 ALA A C 1
ATOM 677 O O . ALA A 1 84 ? 24.384 14.887 -46.024 1.00 86.94 84 ALA A O 1
ATOM 678 N N . LEU A 1 85 ? 26.591 14.763 -46.391 1.00 88.62 85 LEU A N 1
ATOM 679 C CA . LEU A 1 85 ? 26.845 13.700 -45.409 1.00 88.62 85 LEU A CA 1
ATOM 680 C C . LEU A 1 85 ? 26.880 14.213 -43.957 1.00 88.62 85 LEU A C 1
ATOM 682 O O . LEU A 1 85 ? 26.479 13.493 -43.043 1.00 88.62 85 LEU A O 1
ATOM 686 N N . ASN A 1 86 ? 27.335 15.448 -43.727 1.00 88.00 86 ASN A N 1
ATOM 687 C CA . ASN A 1 86 ? 27.445 16.017 -42.376 1.00 88.00 86 ASN A CA 1
ATOM 688 C C . ASN A 1 86 ? 26.090 16.184 -41.649 1.00 88.00 86 ASN A C 1
ATOM 690 O O . ASN A 1 86 ? 26.008 15.750 -40.501 1.00 88.00 86 ASN A O 1
ATOM 694 N N . PRO A 1 87 ? 25.014 16.707 -42.274 1.00 90.88 87 PRO A N 1
ATOM 695 C CA . PRO A 1 87 ? 23.700 16.788 -41.626 1.00 90.88 87 PRO A CA 1
ATOM 696 C C . PRO A 1 87 ? 23.142 15.415 -41.232 1.00 90.88 87 PRO A C 1
ATOM 698 O O . PRO A 1 87 ? 22.538 15.266 -40.173 1.00 90.88 87 PRO A O 1
ATOM 701 N N . VAL A 1 88 ? 23.388 14.390 -42.059 1.00 92.25 88 VAL A N 1
ATOM 702 C CA . VAL A 1 88 ? 22.998 13.003 -41.755 1.00 92.25 88 VAL A CA 1
ATOM 703 C C . VAL A 1 88 ? 23.758 12.494 -40.530 1.00 92.25 88 VAL A C 1
ATOM 705 O O . VAL A 1 88 ? 23.163 11.855 -39.663 1.00 92.25 88 VAL A O 1
ATOM 708 N N . ARG A 1 89 ? 25.058 12.809 -40.424 1.00 93.44 89 ARG A N 1
ATOM 709 C CA . ARG A 1 89 ? 25.868 12.460 -39.249 1.00 93.44 89 ARG A CA 1
ATOM 710 C C . ARG A 1 89 ? 25.294 13.102 -37.996 1.00 93.44 89 ARG A C 1
ATOM 712 O O . ARG A 1 89 ? 25.045 12.389 -37.034 1.00 93.44 89 ARG A O 1
ATOM 719 N N . GLU A 1 90 ? 25.044 14.407 -38.027 1.00 92.56 90 GLU A N 1
ATOM 720 C CA . GLU A 1 90 ? 24.503 15.146 -36.880 1.00 92.56 90 GLU A CA 1
ATOM 721 C C . GLU A 1 90 ? 23.141 14.598 -36.438 1.00 92.56 90 GLU A C 1
ATOM 723 O O . GLU A 1 90 ? 22.911 14.402 -35.245 1.00 92.56 90 GLU A O 1
ATOM 728 N N . GLN A 1 91 ? 22.254 14.275 -37.385 1.00 93.75 91 GLN A N 1
ATOM 729 C CA . GLN A 1 91 ? 20.959 13.664 -37.081 1.00 93.75 91 GLN A CA 1
ATOM 730 C C . GLN A 1 91 ? 21.116 12.295 -36.397 1.00 93.75 91 GLN A C 1
ATOM 732 O O . GLN A 1 91 ? 20.428 12.014 -35.412 1.00 93.75 91 GLN A O 1
ATOM 737 N N . LEU A 1 92 ? 22.018 11.442 -36.894 1.00 95.25 92 LEU A N 1
ATOM 738 C CA . LEU A 1 92 ? 22.280 10.132 -36.295 1.00 95.25 92 LEU A CA 1
ATOM 739 C C . LEU A 1 92 ? 22.963 10.251 -34.925 1.00 95.25 92 LEU A C 1
ATOM 741 O O . LEU A 1 92 ? 22.581 9.540 -34.001 1.00 95.25 92 LEU A O 1
ATOM 745 N N . GLU A 1 93 ? 23.916 11.169 -34.755 1.00 95.88 93 GLU A N 1
ATOM 746 C CA . GLU A 1 93 ? 24.565 11.445 -33.466 1.00 95.88 93 GLU A CA 1
ATOM 747 C C . GLU A 1 93 ? 23.548 11.914 -32.417 1.00 95.88 93 GLU A C 1
ATOM 749 O O . GLU A 1 93 ? 23.548 11.416 -31.290 1.00 95.88 93 GLU A O 1
ATOM 754 N N . GLN A 1 94 ? 22.630 12.812 -32.790 1.00 94.88 94 GLN A N 1
ATOM 755 C CA . GLN A 1 94 ? 21.533 13.238 -31.917 1.00 94.88 94 GLN A CA 1
ATOM 756 C C . GLN A 1 94 ? 20.600 12.073 -31.567 1.00 94.88 94 GLN A C 1
ATOM 758 O O . GLN A 1 94 ? 20.205 11.929 -30.407 1.00 94.88 94 GLN A O 1
ATOM 763 N N . ALA A 1 95 ? 20.268 11.218 -32.538 1.00 95.19 95 ALA A N 1
ATOM 764 C CA . ALA A 1 95 ? 19.445 10.036 -32.303 1.00 95.19 95 ALA A CA 1
ATOM 765 C C . ALA A 1 95 ? 20.119 9.051 -31.334 1.00 95.19 95 ALA A C 1
ATOM 767 O O . ALA A 1 95 ? 19.466 8.608 -30.389 1.00 95.19 95 ALA A O 1
ATOM 768 N N . VAL A 1 96 ? 21.416 8.765 -31.507 1.00 96.81 96 VAL A N 1
ATOM 769 C CA . VAL A 1 96 ? 22.205 7.938 -30.577 1.00 96.81 96 VAL A CA 1
ATOM 770 C C . VAL A 1 96 ? 22.223 8.565 -29.185 1.00 96.81 96 VAL A C 1
ATOM 772 O O . VAL A 1 96 ? 21.940 7.883 -28.201 1.00 96.81 96 VAL A O 1
ATOM 775 N N . ALA A 1 97 ? 22.512 9.864 -29.081 1.00 96.31 97 ALA A N 1
ATOM 776 C CA . ALA A 1 97 ? 22.575 10.557 -27.797 1.00 96.31 97 ALA A CA 1
ATOM 777 C C . ALA A 1 97 ? 21.234 10.504 -27.047 1.00 96.31 97 ALA A C 1
ATOM 779 O O . ALA A 1 97 ? 21.209 10.221 -25.849 1.00 96.31 97 ALA A O 1
ATOM 780 N N . HIS A 1 98 ? 20.114 10.731 -27.740 1.00 95.62 98 HIS A N 1
ATOM 781 C CA . HIS A 1 98 ? 18.780 10.595 -27.154 1.00 95.62 98 HIS A CA 1
ATOM 782 C C . HIS A 1 98 ? 18.462 9.146 -26.773 1.00 95.62 98 HIS A C 1
ATOM 784 O O . HIS A 1 98 ? 18.033 8.906 -25.647 1.00 95.62 98 HIS A O 1
ATOM 790 N N . GLY A 1 99 ? 18.730 8.180 -27.656 1.00 96.50 99 GLY A N 1
ATOM 791 C CA . GLY A 1 99 ? 18.501 6.760 -27.383 1.00 96.50 99 GLY A CA 1
ATOM 792 C C . GLY A 1 99 ? 19.269 6.268 -26.153 1.00 96.50 99 GLY A C 1
ATOM 793 O O . GLY A 1 99 ? 18.684 5.629 -25.282 1.00 96.50 99 GLY A O 1
ATOM 794 N N . ARG A 1 100 ? 20.549 6.644 -26.014 1.00 97.38 100 ARG A N 1
ATOM 795 C CA . ARG A 1 100 ? 21.363 6.322 -24.829 1.00 97.38 100 ARG A CA 1
ATOM 796 C C . ARG A 1 100 ? 20.791 6.937 -23.549 1.00 97.38 100 ARG A C 1
ATOM 798 O O . ARG A 1 100 ? 20.717 6.249 -22.538 1.00 97.38 100 ARG A O 1
ATOM 805 N N . ARG A 1 101 ? 20.331 8.196 -23.593 1.00 97.25 101 ARG A N 1
ATOM 806 C CA . ARG A 1 101 ? 19.679 8.847 -22.439 1.00 97.25 101 ARG A CA 1
ATOM 807 C C . ARG A 1 101 ? 18.396 8.130 -22.023 1.00 97.25 101 ARG A C 1
ATOM 809 O O . ARG A 1 101 ? 18.175 7.940 -20.829 1.00 97.25 101 ARG A O 1
ATOM 816 N N . PHE A 1 102 ? 17.560 7.722 -22.979 1.00 97.12 102 PHE A N 1
ATOM 817 C CA . PHE A 1 102 ? 16.351 6.950 -22.676 1.00 97.12 102 PHE A CA 1
ATOM 818 C C . PHE A 1 102 ? 16.687 5.574 -22.106 1.00 97.12 102 PHE A C 1
ATOM 820 O O . PHE A 1 102 ? 16.070 5.163 -21.127 1.00 97.12 102 PHE A O 1
ATOM 827 N N . GLN A 1 103 ? 17.706 4.903 -22.648 1.00 96.25 103 GLN A N 1
ATOM 828 C CA . GLN A 1 103 ? 18.170 3.618 -22.131 1.00 96.25 103 GLN A CA 1
ATOM 829 C C . GLN A 1 103 ? 18.646 3.738 -20.683 1.00 96.25 103 GLN A C 1
ATOM 831 O O . GLN A 1 103 ? 18.229 2.949 -19.839 1.00 96.25 103 GLN A O 1
ATOM 836 N N . GLU A 1 104 ? 19.484 4.727 -20.383 1.00 96.56 104 GLU A N 1
ATOM 837 C CA . GLU A 1 104 ? 19.955 4.989 -19.024 1.00 96.56 104 GLU A CA 1
ATOM 838 C C . GLU A 1 104 ? 18.784 5.300 -18.083 1.00 96.56 104 GLU A C 1
ATOM 840 O O . GLU A 1 104 ? 18.662 4.692 -17.022 1.00 96.56 104 GLU A O 1
ATOM 845 N N . THR A 1 105 ? 17.872 6.179 -18.507 1.00 96.19 105 THR A N 1
ATOM 846 C CA . THR A 1 105 ? 16.704 6.581 -17.711 1.00 96.19 105 THR A CA 1
ATOM 847 C C . THR A 1 105 ? 15.803 5.392 -17.381 1.00 96.19 105 THR A C 1
ATOM 849 O O . THR A 1 105 ? 15.450 5.205 -16.217 1.00 96.19 105 THR A O 1
ATOM 852 N N . LEU A 1 106 ? 15.458 4.567 -18.376 1.00 95.94 106 LEU A N 1
ATOM 853 C CA . LEU A 1 106 ? 14.636 3.373 -18.167 1.00 95.94 106 LEU A CA 1
ATOM 854 C C . LEU A 1 106 ? 15.349 2.323 -17.327 1.00 95.94 106 LEU A C 1
ATOM 856 O O . LEU A 1 106 ? 14.725 1.734 -16.451 1.00 95.94 106 LEU A O 1
ATOM 860 N N . THR A 1 107 ? 16.650 2.121 -17.545 1.00 94.75 107 THR A N 1
ATOM 861 C CA . THR A 1 107 ? 17.433 1.180 -16.736 1.00 94.75 107 THR A CA 1
ATOM 862 C C . THR A 1 107 ? 17.392 1.598 -15.272 1.00 94.75 107 THR A C 1
ATOM 864 O O . THR A 1 107 ? 17.071 0.784 -14.414 1.00 94.75 107 THR A O 1
ATOM 867 N N . VAL A 1 108 ? 17.641 2.877 -14.972 1.00 96.38 108 VAL A N 1
ATOM 868 C CA . VAL A 1 108 ? 17.575 3.401 -13.600 1.00 96.38 108 VAL A CA 1
ATOM 869 C C . VAL A 1 108 ? 16.163 3.286 -13.017 1.00 96.38 108 VAL A C 1
ATOM 871 O O . VAL A 1 108 ? 16.024 2.974 -11.835 1.00 96.38 108 VAL A O 1
ATOM 874 N N . ALA A 1 109 ? 15.124 3.532 -13.820 1.00 96.50 109 ALA A N 1
ATOM 875 C CA . ALA A 1 109 ? 13.733 3.432 -13.386 1.00 96.50 109 ALA A CA 1
ATOM 876 C C . ALA A 1 109 ? 13.332 1.991 -13.031 1.00 96.50 109 ALA A C 1
ATOM 878 O O . ALA A 1 109 ? 12.883 1.746 -11.916 1.00 96.50 109 ALA A O 1
ATOM 879 N N . PHE A 1 110 ? 13.544 1.040 -13.942 1.00 96.50 110 PHE A N 1
ATOM 880 C CA . PHE A 1 110 ? 13.094 -0.350 -13.800 1.00 96.50 110 PHE A CA 1
ATOM 881 C C . PHE A 1 110 ? 13.994 -1.231 -12.934 1.00 96.50 110 PHE A C 1
ATOM 883 O O . PHE A 1 110 ? 13.617 -2.356 -12.641 1.00 96.50 110 PHE A O 1
ATOM 890 N N . THR A 1 111 ? 15.169 -0.747 -12.528 1.00 93.94 111 THR A N 1
ATOM 891 C CA . THR A 1 111 ? 16.047 -1.476 -11.601 1.00 93.94 111 THR A CA 1
ATOM 892 C C . THR A 1 111 ? 16.123 -0.734 -10.275 1.00 93.94 111 THR A C 1
ATOM 894 O O . THR A 1 111 ? 15.270 -0.901 -9.414 1.00 93.94 111 THR A O 1
ATOM 897 N N . LYS A 1 112 ? 17.069 0.197 -10.143 1.00 95.62 112 L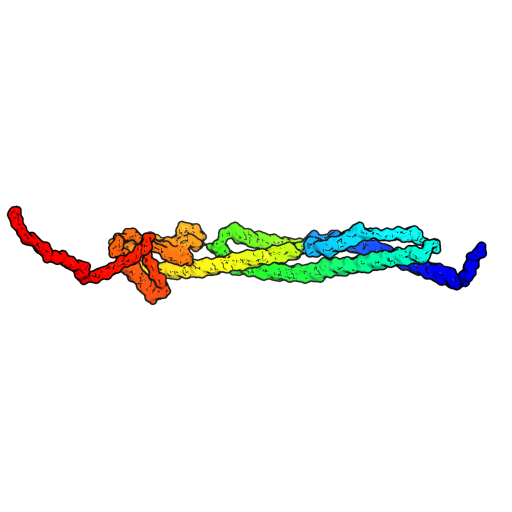YS A N 1
ATOM 898 C CA . LYS A 1 112 ? 17.374 0.888 -8.892 1.00 95.62 112 LYS A CA 1
ATOM 899 C C . LYS A 1 112 ? 16.154 1.552 -8.247 1.00 95.62 112 LYS A C 1
ATOM 901 O O . LYS A 1 112 ? 15.914 1.343 -7.063 1.00 95.62 112 LYS A O 1
ATOM 906 N N . LYS A 1 113 ? 15.396 2.367 -8.992 1.00 96.50 113 LYS A N 1
ATOM 907 C CA . LYS A 1 113 ? 14.234 3.068 -8.417 1.00 96.50 113 LYS A CA 1
ATOM 908 C C . LYS A 1 113 ? 13.106 2.100 -8.071 1.00 96.50 113 LYS A C 1
ATOM 910 O O . LYS A 1 113 ? 12.488 2.265 -7.024 1.00 96.50 113 LYS A O 1
ATOM 915 N N . ALA A 1 114 ? 12.838 1.123 -8.936 1.00 96.38 114 ALA A N 1
ATOM 916 C CA . ALA A 1 114 ? 11.848 0.082 -8.690 1.00 96.38 114 ALA A CA 1
ATOM 917 C C . ALA A 1 114 ? 12.176 -0.711 -7.416 1.00 96.38 114 ALA A C 1
ATOM 919 O O . ALA A 1 114 ? 11.330 -0.791 -6.531 1.00 96.38 114 ALA A O 1
ATOM 920 N N . ASP A 1 115 ? 13.416 -1.182 -7.272 1.00 96.50 115 ASP A N 1
ATOM 921 C CA . ASP A 1 115 ? 13.882 -1.936 -6.104 1.00 96.50 115 ASP A CA 1
ATOM 922 C C . ASP A 1 115 ? 13.772 -1.112 -4.813 1.00 96.50 115 ASP A C 1
ATOM 924 O O . ASP A 1 115 ? 13.241 -1.581 -3.803 1.00 96.50 115 ASP A O 1
ATOM 928 N N . GLU A 1 116 ? 14.235 0.144 -4.840 1.00 96.81 116 GLU A N 1
ATOM 929 C CA . GLU A 1 116 ? 14.138 1.064 -3.702 1.00 96.81 116 GLU A CA 1
ATOM 930 C C . GLU A 1 116 ? 12.672 1.317 -3.308 1.00 96.81 116 GLU A C 1
ATOM 932 O O . GLU A 1 116 ? 12.329 1.300 -2.120 1.00 96.81 116 GLU A O 1
ATOM 937 N N . MET A 1 117 ? 11.783 1.520 -4.289 1.00 97.25 117 MET A N 1
ATOM 938 C CA . MET A 1 117 ? 10.350 1.693 -4.046 1.00 97.25 117 MET A CA 1
ATOM 939 C C . MET A 1 117 ? 9.710 0.421 -3.494 1.00 97.25 117 MET A C 1
ATOM 941 O O . MET A 1 117 ? 8.983 0.512 -2.504 1.00 97.25 117 MET A O 1
ATOM 945 N N . GLY A 1 118 ? 10.003 -0.740 -4.080 1.00 97.69 118 GLY A N 1
ATOM 946 C CA . GLY A 1 118 ? 9.491 -2.036 -3.652 1.00 97.69 118 GLY A CA 1
ATOM 947 C C . GLY A 1 118 ? 9.869 -2.339 -2.206 1.00 97.69 118 GLY A C 1
ATOM 948 O O . GLY A 1 118 ? 8.992 -2.604 -1.387 1.00 97.69 118 GLY A O 1
ATOM 949 N N . GLN A 1 119 ? 11.145 -2.187 -1.838 1.00 98.06 119 GLN A N 1
ATOM 950 C CA . GLN A 1 119 ? 11.606 -2.398 -0.460 1.00 98.06 119 GLN A CA 1
ATOM 951 C C . GLN A 1 119 ? 10.952 -1.428 0.530 1.00 98.06 119 GLN A C 1
ATOM 953 O O . GLN A 1 119 ? 10.502 -1.832 1.607 1.00 98.06 119 GLN A O 1
ATOM 958 N N . ARG A 1 120 ? 10.873 -0.140 0.171 1.00 98.12 120 ARG A N 1
ATOM 959 C CA . ARG A 1 120 ? 10.244 0.890 1.008 1.00 98.12 120 ARG A CA 1
ATOM 960 C C . ARG A 1 120 ? 8.760 0.595 1.234 1.00 98.12 120 ARG A C 1
ATOM 962 O O . ARG A 1 120 ? 8.292 0.685 2.368 1.00 98.12 120 ARG A O 1
ATOM 969 N N . LEU A 1 121 ? 8.026 0.262 0.172 1.00 98.25 121 LEU A N 1
ATOM 970 C CA . LEU A 1 121 ? 6.589 -0.001 0.239 1.00 98.25 121 LEU A CA 1
ATOM 971 C C . LEU A 1 121 ? 6.282 -1.330 0.927 1.00 98.25 121 LEU A C 1
ATOM 973 O O . LEU A 1 121 ? 5.349 -1.369 1.719 1.00 98.25 121 LEU A O 1
ATOM 977 N N . ALA A 1 122 ? 7.094 -2.369 0.724 1.00 98.38 122 ALA A N 1
ATOM 978 C CA . ALA A 1 122 ? 6.976 -3.630 1.451 1.00 98.38 122 ALA A CA 1
ATOM 979 C C . ALA A 1 122 ? 7.138 -3.423 2.964 1.00 98.38 122 ALA A C 1
ATOM 981 O O . ALA A 1 122 ? 6.323 -3.896 3.756 1.00 98.38 122 ALA A O 1
ATOM 982 N N . LYS A 1 123 ? 8.156 -2.652 3.374 1.00 98.25 123 LYS A N 1
ATOM 983 C CA . LYS A 1 123 ? 8.360 -2.306 4.785 1.00 98.25 123 LYS A CA 1
ATOM 984 C C . LYS A 1 123 ? 7.170 -1.528 5.350 1.00 98.25 123 LYS A C 1
ATOM 986 O O . LYS A 1 123 ? 6.681 -1.865 6.425 1.00 98.25 123 LYS A O 1
ATOM 991 N N . ARG A 1 124 ? 6.691 -0.516 4.620 1.00 98.12 124 ARG A N 1
ATOM 992 C CA . ARG A 1 124 ? 5.536 0.292 5.032 1.00 98.12 124 ARG A CA 1
ATOM 993 C C . ARG A 1 124 ? 4.267 -0.555 5.148 1.00 98.12 124 ARG A C 1
ATOM 995 O O . ARG A 1 124 ? 3.578 -0.457 6.154 1.00 98.12 124 ARG A O 1
ATOM 1002 N N . LEU A 1 125 ? 3.989 -1.429 4.178 1.00 98.25 125 LEU A N 1
ATOM 1003 C CA . LEU A 1 125 ? 2.861 -2.362 4.229 1.00 98.25 125 LEU A CA 1
ATOM 1004 C C . LEU A 1 125 ? 2.936 -3.247 5.481 1.00 98.25 125 LEU A C 1
ATOM 1006 O O . LEU A 1 125 ? 1.967 -3.309 6.230 1.00 98.25 125 LEU A O 1
ATOM 1010 N N . ALA A 1 126 ? 4.099 -3.832 5.780 1.00 97.81 126 ALA A N 1
ATOM 1011 C CA . ALA A 1 126 ? 4.282 -4.650 6.980 1.00 97.81 126 ALA A CA 1
ATOM 1012 C C . ALA A 1 126 ? 4.049 -3.867 8.290 1.00 97.81 126 ALA A C 1
ATOM 1014 O O . ALA A 1 126 ? 3.490 -4.402 9.251 1.00 97.81 126 ALA A O 1
ATOM 1015 N N . GLU A 1 127 ? 4.456 -2.595 8.351 1.00 97.62 127 GLU A N 1
ATOM 1016 C CA . GLU A 1 127 ? 4.196 -1.717 9.500 1.00 97.62 127 GLU A CA 1
ATOM 1017 C C . GLU A 1 127 ? 2.695 -1.433 9.670 1.00 97.62 127 GLU A C 1
ATOM 1019 O O . GLU A 1 127 ? 2.170 -1.552 10.782 1.00 97.62 127 GLU A O 1
ATOM 1024 N N . VAL A 1 128 ? 1.994 -1.130 8.573 1.00 96.81 128 VAL A N 1
ATOM 1025 C CA . VAL A 1 128 ? 0.540 -0.901 8.559 1.00 96.81 128 VAL A CA 1
ATOM 1026 C C . VAL A 1 128 ? -0.221 -2.152 8.982 1.00 96.81 128 VAL A C 1
ATOM 1028 O O . VAL A 1 128 ? -1.114 -2.073 9.825 1.00 96.81 128 VAL A O 1
ATOM 1031 N N . GLU A 1 129 ? 0.154 -3.316 8.457 1.00 96.31 129 GLU A N 1
ATOM 1032 C CA . GLU A 1 129 ? -0.450 -4.595 8.828 1.00 96.31 129 GLU A CA 1
ATOM 1033 C C . GLU A 1 129 ? -0.251 -4.912 10.301 1.00 96.31 129 GLU A C 1
ATOM 1035 O O . GLU A 1 129 ? -1.202 -5.263 11.002 1.00 96.31 129 GLU A O 1
ATOM 1040 N N . ARG A 1 130 ? 0.974 -4.745 10.806 1.00 96.62 130 ARG A N 1
ATOM 1041 C CA . ARG A 1 130 ? 1.264 -4.965 12.222 1.00 96.62 130 ARG A CA 1
ATOM 1042 C C . ARG A 1 130 ? 0.435 -4.036 13.104 1.00 96.62 130 ARG A C 1
ATOM 1044 O O . ARG A 1 130 ? -0.095 -4.482 14.123 1.00 96.62 130 ARG A O 1
ATOM 1051 N N . PHE A 1 131 ? 0.311 -2.765 12.723 1.00 95.69 131 PHE A N 1
ATOM 1052 C CA . PHE A 1 131 ? -0.513 -1.806 13.450 1.00 95.69 131 PHE A CA 1
ATOM 1053 C C . PHE A 1 131 ? -1.992 -2.213 13.434 1.00 95.69 131 PHE A C 1
ATOM 1055 O O . PHE A 1 131 ? -2.608 -2.288 14.499 1.00 95.69 131 PHE A O 1
ATOM 1062 N N . TYR A 1 132 ? -2.531 -2.573 12.267 1.00 94.69 132 TYR A N 1
ATOM 1063 C CA . TYR A 1 132 ? -3.903 -3.060 12.121 1.00 94.69 132 TYR A CA 1
ATOM 1064 C C . TYR A 1 132 ? -4.178 -4.289 12.995 1.00 94.69 132 TYR A C 1
ATOM 1066 O O . TYR A 1 132 ? -5.100 -4.277 13.810 1.00 94.69 132 TYR A O 1
ATOM 1074 N N . LEU A 1 133 ? -3.342 -5.326 12.884 1.00 92.88 133 LEU A N 1
ATOM 1075 C CA . LEU A 1 133 ? -3.488 -6.576 13.632 1.00 92.88 133 LEU A CA 1
ATOM 1076 C C . LEU A 1 133 ? -3.418 -6.341 15.143 1.00 92.88 133 LEU A C 1
ATOM 1078 O O . LEU A 1 133 ? -4.209 -6.913 15.891 1.00 92.88 133 LEU A O 1
ATOM 1082 N N . SER A 1 134 ? -2.541 -5.438 15.598 1.00 95.25 134 SER A N 1
ATOM 1083 C CA . SER A 1 134 ? -2.446 -5.078 17.019 1.00 95.25 134 SER A CA 1
ATOM 1084 C C . SER A 1 134 ? -3.718 -4.423 17.574 1.00 95.25 134 SER A C 1
ATOM 1086 O O . SER A 1 134 ? -3.942 -4.448 18.782 1.00 95.25 134 SER A O 1
ATOM 1088 N N . ARG A 1 135 ? -4.565 -3.851 16.706 1.00 94.81 135 ARG A N 1
ATOM 1089 C CA . ARG A 1 135 ? -5.816 -3.167 17.071 1.00 94.81 135 ARG A CA 1
ATOM 1090 C C . ARG A 1 135 ? -7.075 -3.898 16.607 1.00 94.81 135 ARG A C 1
ATOM 1092 O O . ARG A 1 135 ? -8.176 -3.453 16.914 1.00 94.81 135 ARG A O 1
ATOM 1099 N N . GLN A 1 136 ? -6.943 -5.037 15.932 1.00 92.69 136 GLN A N 1
ATOM 1100 C CA . GLN A 1 136 ? -8.057 -5.753 15.308 1.00 92.69 136 GLN A CA 1
ATOM 1101 C C . GLN A 1 136 ? -9.146 -6.149 16.312 1.00 92.69 136 GLN A C 1
ATOM 1103 O O . GLN A 1 136 ? -10.331 -6.013 16.017 1.00 92.69 136 GLN A O 1
ATOM 1108 N N . GLN A 1 137 ? -8.760 -6.604 17.510 1.00 92.38 137 GLN A N 1
ATOM 1109 C CA . GLN A 1 137 ? -9.723 -6.957 18.556 1.00 92.38 137 GLN A CA 1
ATOM 1110 C C . GLN A 1 137 ? -10.552 -5.747 18.984 1.00 92.38 137 GLN A C 1
ATOM 1112 O O . GLN A 1 137 ? -11.771 -5.838 19.008 1.00 92.38 137 GLN A O 1
ATOM 1117 N N . LEU A 1 138 ? -9.907 -4.607 19.248 1.00 94.12 138 LEU A N 1
ATOM 1118 C CA . LEU A 1 138 ? -10.590 -3.366 19.606 1.00 94.12 138 LEU A CA 1
ATOM 1119 C C . LEU A 1 138 ? -11.537 -2.905 18.492 1.00 94.12 138 LEU A C 1
ATOM 1121 O O . LEU A 1 138 ? -12.680 -2.553 18.759 1.00 94.12 138 LEU A O 1
ATOM 1125 N N . LEU A 1 139 ? -11.086 -2.949 17.237 1.00 94.31 139 LEU A N 1
ATOM 1126 C CA . LEU A 1 139 ? -11.914 -2.557 16.099 1.00 94.31 139 LEU A CA 1
ATOM 1127 C C . LEU A 1 139 ? -13.162 -3.446 15.966 1.00 94.31 139 LEU A C 1
ATOM 1129 O O . LEU A 1 139 ? -14.246 -2.926 15.737 1.00 94.31 139 LEU A O 1
ATOM 1133 N N . ARG A 1 140 ? -13.046 -4.761 16.189 1.00 92.62 140 ARG A N 1
ATOM 1134 C CA . ARG A 1 140 ? -14.188 -5.698 16.161 1.00 92.62 140 ARG A CA 1
ATOM 1135 C C . ARG A 1 140 ? -15.223 -5.461 17.263 1.00 92.62 140 ARG A C 1
ATOM 1137 O O . ARG A 1 140 ? -16.339 -5.948 17.145 1.00 92.62 140 ARG A O 1
ATOM 1144 N N . LEU A 1 141 ? -14.861 -4.760 18.337 1.00 92.38 141 LEU A N 1
ATOM 1145 C CA . LEU A 1 141 ? -15.786 -4.431 19.426 1.00 92.38 141 LEU A CA 1
ATOM 1146 C C . LEU A 1 141 ? -16.678 -3.227 19.108 1.00 92.38 141 LEU A C 1
ATOM 1148 O O . LEU A 1 141 ? -17.740 -3.096 19.709 1.00 92.38 141 LEU A O 1
ATOM 1152 N N . TRP A 1 142 ? -16.226 -2.350 18.208 1.00 93.44 142 TRP A N 1
ATOM 1153 C CA . TRP A 1 142 ? -16.831 -1.037 17.956 1.00 93.44 142 TRP A CA 1
ATOM 1154 C C . TRP A 1 142 ? -17.298 -0.832 16.517 1.00 93.44 142 TRP A C 1
ATOM 1156 O O . TRP A 1 142 ? -18.017 0.124 16.238 1.00 93.44 142 TRP A O 1
ATOM 1166 N N . PHE A 1 143 ? -16.897 -1.714 15.607 1.00 91.94 143 PHE A N 1
ATOM 1167 C CA . PHE A 1 143 ? -17.292 -1.683 14.208 1.00 91.94 143 PHE A CA 1
ATOM 1168 C C . PHE A 1 143 ? -17.922 -3.009 13.802 1.00 91.94 143 PHE A C 1
ATOM 1170 O O . PHE A 1 143 ? -17.543 -4.075 14.287 1.00 91.94 143 PHE A O 1
ATOM 1177 N N . GLU A 1 144 ? -18.860 -2.931 12.862 1.00 88.88 144 GLU A N 1
ATOM 1178 C CA . GLU A 1 144 ? -19.497 -4.100 12.267 1.00 88.88 144 GLU A CA 1
ATOM 1179 C C . GLU A 1 144 ? -18.478 -5.003 11.565 1.00 88.88 144 GLU A C 1
ATOM 1181 O O . GLU A 1 144 ? -17.458 -4.547 11.032 1.00 88.88 144 GLU A O 1
ATOM 1186 N N . GLU A 1 145 ? -18.796 -6.297 11.495 1.00 88.75 145 GLU A N 1
ATOM 1187 C CA . GLU A 1 145 ? -17.921 -7.291 10.878 1.00 88.75 145 GLU A CA 1
ATOM 1188 C C . GLU A 1 145 ? -17.558 -6.913 9.433 1.00 88.75 145 GLU A C 1
ATOM 1190 O O . GLU A 1 145 ? -16.391 -7.001 9.047 1.00 88.75 145 GLU A O 1
ATOM 1195 N N . GLU A 1 146 ? -18.514 -6.395 8.661 1.00 89.69 146 GLU A N 1
ATOM 1196 C CA . GLU A 1 146 ? -18.295 -5.980 7.273 1.00 89.69 146 GLU A CA 1
ATOM 1197 C C . GLU A 1 146 ? -17.236 -4.874 7.152 1.00 89.69 146 GLU A C 1
ATOM 1199 O O . GLU A 1 146 ? -16.342 -4.944 6.309 1.00 89.69 146 GLU A O 1
ATOM 1204 N N . GLN A 1 147 ? -17.252 -3.891 8.053 1.00 87.25 147 GLN A N 1
ATOM 1205 C CA . GLN A 1 147 ? -16.268 -2.806 8.045 1.00 87.25 147 GLN A CA 1
ATOM 1206 C C . GLN A 1 147 ? -14.863 -3.305 8.395 1.00 87.25 147 GLN A C 1
ATOM 1208 O O . GLN A 1 147 ? -13.869 -2.806 7.857 1.00 87.25 147 GLN A O 1
ATOM 1213 N N . THR A 1 148 ? -14.763 -4.306 9.276 1.00 88.12 148 THR A N 1
ATOM 1214 C CA . THR A 1 148 ? -13.477 -4.945 9.585 1.00 88.12 148 THR A CA 1
ATOM 1215 C C . THR A 1 148 ? -12.969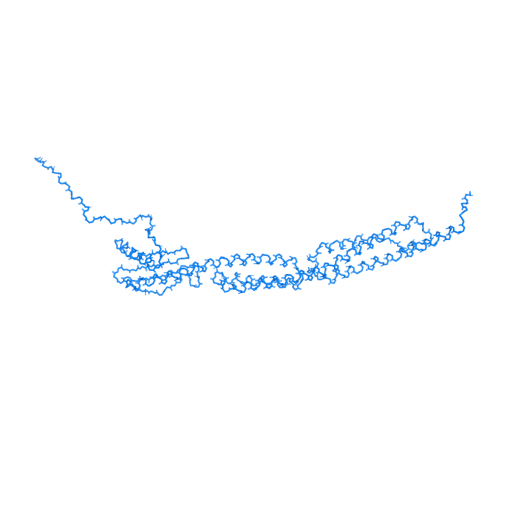 -5.786 8.410 1.00 88.12 148 THR A C 1
ATOM 1217 O O . THR A 1 148 ? -11.801 -5.656 8.041 1.00 88.12 148 THR A O 1
ATOM 1220 N N . ARG A 1 149 ? -13.850 -6.540 7.735 1.00 90.62 149 ARG A N 1
ATOM 1221 C CA . ARG A 1 149 ? -13.525 -7.327 6.532 1.00 90.62 149 ARG A CA 1
ATOM 1222 C C . ARG A 1 149 ? -13.046 -6.455 5.375 1.00 90.62 149 ARG A C 1
ATOM 1224 O O . ARG A 1 149 ? -12.086 -6.825 4.704 1.00 90.62 149 ARG A O 1
ATOM 1231 N N . GLN A 1 150 ? -13.650 -5.286 5.163 1.00 90.75 150 GLN A N 1
ATOM 1232 C CA . GLN A 1 150 ? -13.187 -4.327 4.152 1.00 90.75 150 GLN A CA 1
ATOM 1233 C C . GLN A 1 150 ? -11.743 -3.870 4.404 1.00 90.75 150 GLN A C 1
ATOM 1235 O O . GLN A 1 150 ? -10.968 -3.725 3.459 1.00 90.75 150 GLN A O 1
ATOM 1240 N N . GLY A 1 151 ? -11.353 -3.679 5.669 1.00 88.81 151 GLY A N 1
ATOM 1241 C CA . GLY A 1 151 ? -9.964 -3.384 6.034 1.00 88.81 151 GLY A CA 1
ATOM 1242 C C . GLY A 1 151 ? -9.010 -4.517 5.646 1.00 88.81 151 GLY A C 1
ATOM 1243 O O . GLY A 1 151 ? -7.995 -4.276 4.996 1.00 88.81 151 GLY A O 1
ATOM 1244 N N . GLU A 1 152 ? -9.372 -5.762 5.964 1.00 91.44 152 GLU A N 1
ATOM 1245 C CA . GLU A 1 152 ? -8.587 -6.951 5.600 1.00 91.44 152 GLU A CA 1
ATOM 1246 C C . GLU A 1 152 ? -8.476 -7.134 4.075 1.00 91.44 152 GLU A C 1
ATOM 1248 O O . GLU A 1 152 ? -7.411 -7.481 3.564 1.00 91.44 152 GLU A O 1
ATOM 1253 N N . GLN A 1 153 ? -9.549 -6.860 3.326 1.00 94.38 153 GLN A N 1
ATOM 1254 C CA . GLN A 1 153 ? -9.540 -6.902 1.861 1.00 94.38 153 GLN A CA 1
ATOM 1255 C C . GLN A 1 153 ? -8.587 -5.862 1.263 1.00 94.38 153 GLN A C 1
ATOM 1257 O O . GLN A 1 153 ? -7.821 -6.197 0.363 1.00 94.38 153 GLN A O 1
ATOM 1262 N N . LYS A 1 154 ? -8.580 -4.627 1.782 1.00 94.44 154 LYS A N 1
ATOM 1263 C CA . LYS A 1 154 ? -7.653 -3.576 1.330 1.00 94.44 154 LYS A CA 1
ATOM 1264 C C . LYS A 1 154 ? -6.185 -3.949 1.561 1.00 94.44 154 LYS A C 1
ATOM 1266 O O . LYS A 1 154 ? -5.348 -3.667 0.706 1.00 94.44 154 LYS A O 1
ATOM 1271 N N . LEU A 1 155 ? -5.866 -4.616 2.672 1.00 95.19 155 LEU A N 1
ATOM 1272 C CA . LEU A 1 155 ? -4.510 -5.118 2.932 1.00 95.19 155 LEU A CA 1
ATOM 1273 C C . LEU A 1 155 ? -4.116 -6.223 1.943 1.00 95.19 155 LEU A C 1
ATOM 1275 O O . LEU A 1 155 ? -3.024 -6.181 1.383 1.00 95.19 155 LEU A O 1
ATOM 1279 N N . ARG A 1 156 ? -5.024 -7.163 1.642 1.00 96.06 156 ARG A N 1
ATOM 1280 C CA . ARG A 1 156 ? -4.779 -8.197 0.615 1.00 96.06 156 ARG A CA 1
ATOM 1281 C C . ARG A 1 156 ? -4.568 -7.597 -0.773 1.00 96.06 156 ARG A C 1
ATOM 1283 O O . ARG A 1 156 ? -3.667 -8.018 -1.489 1.00 96.06 156 ARG A O 1
ATOM 1290 N N . GLU A 1 157 ? -5.375 -6.607 -1.141 1.00 97.00 157 GLU A N 1
ATOM 1291 C CA . GLU A 1 157 ? -5.200 -5.870 -2.394 1.00 97.00 157 GLU A CA 1
ATOM 1292 C C . GLU A 1 157 ? -3.851 -5.140 -2.434 1.00 97.00 157 GLU A C 1
ATOM 1294 O O . GLU A 1 157 ? -3.195 -5.128 -3.470 1.00 97.00 157 GLU A O 1
ATOM 1299 N N . SER A 1 158 ? -3.391 -4.600 -1.303 1.00 97.62 158 SER A N 1
ATOM 1300 C CA . SER A 1 158 ? -2.082 -3.944 -1.206 1.00 97.62 158 SER A CA 1
ATOM 1301 C C . SER A 1 158 ? -0.925 -4.920 -1.450 1.00 97.62 158 SER A C 1
ATOM 1303 O O . SER A 1 158 ? 0.012 -4.575 -2.166 1.00 97.62 158 SER A O 1
ATOM 1305 N N . HIS A 1 159 ? -1.007 -6.153 -0.933 1.00 97.75 159 HIS A N 1
ATOM 1306 C CA . HIS A 1 159 ? -0.043 -7.212 -1.273 1.00 97.75 159 HIS A CA 1
ATOM 1307 C C . HIS A 1 159 ? -0.046 -7.521 -2.763 1.00 97.75 159 HIS A C 1
ATOM 1309 O O . HIS A 1 159 ? 1.009 -7.535 -3.385 1.00 97.75 159 HIS A O 1
ATOM 1315 N N . ARG A 1 160 ? -1.232 -7.669 -3.364 1.00 97.69 160 ARG A N 1
ATOM 1316 C CA . ARG A 1 160 ? -1.336 -7.904 -4.807 1.00 97.69 160 ARG A CA 1
ATOM 1317 C C . ARG A 1 160 ? -0.679 -6.784 -5.617 1.00 97.69 160 ARG A C 1
ATOM 1319 O O . ARG A 1 160 ? 0.068 -7.067 -6.544 1.00 97.69 160 ARG A O 1
ATOM 1326 N N . LEU A 1 161 ? -0.917 -5.519 -5.265 1.00 97.69 161 LEU A N 1
ATOM 1327 C CA . LEU A 1 161 ? -0.283 -4.385 -5.947 1.00 97.69 161 LEU A CA 1
ATOM 1328 C C . LEU A 1 161 ? 1.242 -4.364 -5.770 1.00 97.69 161 LEU A C 1
ATOM 1330 O O . LEU A 1 161 ? 1.940 -3.893 -6.669 1.00 97.69 161 LEU A O 1
ATOM 1334 N N . LEU A 1 162 ? 1.757 -4.842 -4.633 1.00 97.56 162 LEU A N 1
ATOM 1335 C CA . LEU A 1 162 ? 3.194 -4.985 -4.400 1.00 97.56 162 LEU A CA 1
ATOM 1336 C C . LEU A 1 162 ? 3.791 -6.065 -5.311 1.00 97.56 162 LEU A C 1
ATOM 1338 O O . LEU A 1 162 ? 4.784 -5.790 -5.984 1.00 97.56 162 LEU A O 1
ATOM 1342 N N . ASP A 1 163 ? 3.156 -7.238 -5.367 1.00 96.81 163 ASP A N 1
ATOM 1343 C CA . ASP A 1 163 ? 3.575 -8.380 -6.191 1.00 96.81 163 ASP A CA 1
ATOM 1344 C C . ASP A 1 163 ? 3.494 -8.070 -7.694 1.00 96.81 163 ASP A C 1
ATOM 1346 O O . ASP A 1 163 ? 4.339 -8.500 -8.474 1.00 96.81 163 ASP A O 1
ATOM 1350 N N . GLU A 1 164 ? 2.496 -7.285 -8.106 1.00 96.88 164 GLU A N 1
ATOM 1351 C CA . GLU A 1 164 ? 2.327 -6.805 -9.482 1.00 96.88 164 GLU A CA 1
ATOM 1352 C C . GLU A 1 164 ? 3.228 -5.599 -9.819 1.00 96.88 164 GLU A C 1
ATOM 1354 O O . GLU A 1 164 ? 3.138 -5.073 -10.926 1.00 96.88 164 GLU A O 1
ATOM 1359 N N . GLU A 1 165 ? 4.067 -5.123 -8.889 1.00 97.06 165 GLU A N 1
ATOM 1360 C CA . GLU A 1 165 ? 4.967 -3.965 -9.053 1.00 97.06 165 GLU A CA 1
ATOM 1361 C C . GLU A 1 165 ? 4.239 -2.642 -9.380 1.00 97.06 165 GLU A C 1
ATOM 1363 O O . GLU A 1 165 ? 4.781 -1.704 -9.980 1.00 97.06 165 GLU A O 1
ATOM 1368 N N . ARG A 1 166 ? 2.976 -2.526 -8.959 1.00 97.12 166 ARG A N 1
ATOM 1369 C CA . ARG A 1 166 ? 2.117 -1.343 -9.135 1.00 97.12 166 ARG A CA 1
ATOM 1370 C C . ARG A 1 166 ? 2.354 -0.322 -8.024 1.00 97.12 166 ARG A C 1
ATOM 1372 O O . ARG A 1 166 ? 1.426 0.127 -7.348 1.00 97.12 166 ARG A O 1
ATOM 1379 N N . TYR A 1 167 ? 3.612 0.064 -7.839 1.00 97.44 167 TYR A N 1
ATOM 1380 C CA . TYR A 1 167 ? 4.073 0.849 -6.693 1.00 97.44 167 TYR A CA 1
ATOM 1381 C C . TYR A 1 167 ? 3.396 2.213 -6.549 1.00 97.44 167 TYR A C 1
ATOM 1383 O O . TYR A 1 167 ? 3.100 2.619 -5.428 1.00 97.44 167 TYR A O 1
ATOM 1391 N N . ALA A 1 168 ? 3.102 2.905 -7.653 1.00 93.94 168 ALA A N 1
ATOM 1392 C CA . ALA A 1 168 ? 2.405 4.193 -7.593 1.00 93.94 168 ALA A CA 1
ATOM 1393 C C . ALA A 1 168 ? 0.985 4.058 -7.007 1.00 93.94 168 ALA A C 1
ATOM 1395 O O . ALA A 1 168 ? 0.576 4.857 -6.165 1.00 93.94 168 ALA A O 1
ATOM 1396 N N . ALA A 1 169 ? 0.250 3.016 -7.411 1.00 96.19 169 ALA A N 1
ATOM 1397 C CA . ALA A 1 169 ? -1.083 2.731 -6.884 1.00 96.19 169 ALA A CA 1
ATOM 1398 C C . ALA A 1 169 ? -1.018 2.248 -5.427 1.00 96.19 169 ALA A C 1
ATOM 1400 O O . ALA A 1 169 ? -1.812 2.687 -4.595 1.00 96.19 169 ALA A O 1
ATOM 1401 N N . LEU A 1 170 ? -0.041 1.393 -5.107 1.00 98.00 170 LEU A N 1
ATOM 1402 C CA . LEU A 1 170 ? 0.193 0.914 -3.748 1.00 98.00 170 LEU A CA 1
ATOM 1403 C C . LEU A 1 170 ? 0.503 2.062 -2.777 1.00 98.00 170 LEU A C 1
ATOM 1405 O O . LEU A 1 170 ? -0.032 2.091 -1.674 1.00 98.00 170 LEU A O 1
ATOM 1409 N N . GLU A 1 171 ? 1.338 3.025 -3.173 1.00 96.88 171 GLU A N 1
ATOM 1410 C CA . GLU A 1 171 ? 1.689 4.169 -2.325 1.00 96.88 171 GLU A CA 1
ATOM 1411 C C . GLU A 1 171 ? 0.461 5.012 -1.954 1.00 96.88 171 GLU A C 1
ATOM 1413 O O . GLU A 1 171 ? 0.317 5.405 -0.791 1.00 96.88 171 GLU A O 1
ATOM 1418 N N . GLN A 1 172 ? -0.443 5.241 -2.912 1.00 96.00 172 GLN A N 1
ATOM 1419 C CA . GLN A 1 172 ? -1.712 5.921 -2.658 1.00 96.00 172 GLN A CA 1
ATOM 1420 C C . GLN A 1 172 ? -2.617 5.089 -1.738 1.00 96.00 172 GLN A C 1
ATOM 1422 O O . GLN A 1 172 ? -3.125 5.606 -0.742 1.00 96.00 172 GLN A O 1
ATOM 1427 N N . MET A 1 173 ? -2.776 3.796 -2.033 1.00 96.69 173 MET A N 1
ATOM 1428 C CA . MET A 1 173 ? -3.627 2.899 -1.252 1.00 96.69 173 MET A CA 1
ATOM 1429 C C . MET A 1 173 ? -3.159 2.786 0.205 1.00 96.69 173 MET A C 1
ATOM 1431 O O . MET A 1 173 ? -3.978 2.881 1.117 1.00 96.69 173 MET A O 1
ATOM 1435 N N . LEU A 1 174 ? -1.850 2.661 0.448 1.00 97.50 174 LEU A N 1
ATOM 1436 C CA . LEU A 1 174 ? -1.291 2.625 1.803 1.00 97.50 174 LEU A CA 1
ATOM 1437 C C . LEU A 1 174 ? -1.573 3.914 2.578 1.00 97.50 174 LEU A C 1
ATOM 1439 O O . LEU A 1 174 ? -1.938 3.843 3.748 1.00 97.50 174 LEU A O 1
ATOM 1443 N N . ALA A 1 175 ? -1.459 5.083 1.941 1.00 96.62 175 ALA A N 1
ATOM 1444 C CA . ALA A 1 175 ? -1.769 6.355 2.595 1.00 96.62 175 ALA A CA 1
ATOM 1445 C C . ALA A 1 175 ? -3.252 6.455 3.001 1.00 96.62 175 ALA A C 1
ATOM 1447 O O . ALA A 1 175 ? -3.579 6.968 4.074 1.00 96.62 175 ALA A O 1
ATOM 1448 N N . GLU A 1 176 ? -4.157 5.946 2.162 1.00 95.50 176 GLU A N 1
ATOM 1449 C CA . GLU A 1 176 ? -5.589 5.890 2.465 1.00 95.50 176 GLU A CA 1
ATOM 1450 C C . GLU A 1 176 ? -5.895 4.905 3.602 1.00 95.50 176 GLU A C 1
ATOM 1452 O O . GLU A 1 176 ? -6.651 5.240 4.517 1.00 95.50 176 GLU A O 1
ATOM 1457 N N . ILE A 1 177 ? -5.280 3.717 3.580 1.00 95.44 177 ILE A N 1
ATOM 1458 C CA . ILE A 1 177 ? -5.432 2.691 4.620 1.00 95.44 177 ILE A CA 1
ATOM 1459 C C . ILE A 1 177 ? -4.915 3.200 5.968 1.00 95.44 177 ILE A C 1
ATOM 1461 O O . ILE A 1 177 ? -5.620 3.094 6.967 1.00 95.44 177 ILE A O 1
ATOM 1465 N N . GLU A 1 178 ? -3.718 3.787 6.011 1.00 95.75 178 GLU A N 1
ATOM 1466 C CA . GLU A 1 178 ? -3.137 4.353 7.235 1.00 95.75 178 GLU A CA 1
ATOM 1467 C C . GLU A 1 178 ? -4.062 5.387 7.873 1.00 95.75 178 GLU A C 1
ATOM 1469 O O . GLU A 1 178 ? -4.319 5.341 9.078 1.00 95.75 178 GLU A O 1
ATOM 1474 N N . LYS A 1 179 ? -4.597 6.301 7.057 1.00 95.56 179 LYS A N 1
ATOM 1475 C CA . LYS A 1 179 ? -5.520 7.336 7.519 1.00 95.56 179 LYS A CA 1
ATOM 1476 C C . LYS A 1 179 ? -6.817 6.734 8.066 1.00 95.56 179 LYS A C 1
ATOM 1478 O O . LYS A 1 179 ? -7.272 7.160 9.127 1.00 95.56 179 LYS A O 1
ATOM 1483 N N . ASP A 1 180 ? -7.401 5.765 7.361 1.00 94.56 180 ASP A N 1
ATOM 1484 C CA . ASP A 1 180 ? -8.635 5.088 7.781 1.00 94.56 180 ASP A CA 1
ATOM 1485 C C . ASP A 1 180 ? -8.434 4.318 9.094 1.00 94.56 180 ASP A C 1
ATOM 1487 O O . ASP A 1 180 ? -9.196 4.499 10.045 1.00 94.56 180 ASP A O 1
ATOM 1491 N N . ILE A 1 181 ? -7.365 3.520 9.194 1.00 94.12 181 ILE A N 1
ATOM 1492 C CA . ILE A 1 181 ? -7.055 2.751 10.405 1.00 94.12 181 ILE A CA 1
ATOM 1493 C C . ILE A 1 181 ? -6.792 3.695 11.577 1.00 94.12 181 ILE A C 1
ATOM 1495 O O . ILE A 1 181 ? -7.355 3.487 12.648 1.00 94.12 181 ILE A O 1
ATOM 1499 N N . ALA A 1 182 ? -5.987 4.745 11.401 1.00 94.94 182 ALA A N 1
ATOM 1500 C CA . ALA A 1 182 ? -5.701 5.691 12.478 1.00 94.94 182 ALA A CA 1
ATOM 1501 C C . ALA A 1 182 ? -6.977 6.374 13.000 1.00 94.94 182 ALA A C 1
ATOM 1503 O O . ALA A 1 182 ? -7.160 6.492 14.214 1.00 94.94 182 ALA A O 1
ATOM 1504 N N . ALA A 1 183 ? -7.884 6.778 12.104 1.00 95.44 183 ALA A N 1
ATOM 1505 C CA . ALA A 1 183 ? -9.162 7.375 12.483 1.00 95.44 183 ALA A CA 1
ATOM 1506 C C . ALA A 1 183 ? -10.061 6.383 13.239 1.00 95.44 183 ALA A C 1
ATOM 1508 O O . ALA A 1 183 ? -10.589 6.718 14.301 1.00 95.44 183 ALA A O 1
ATOM 1509 N N . LYS A 1 184 ? -10.190 5.150 12.733 1.00 95.31 184 LYS A N 1
ATOM 1510 C CA . LYS A 1 184 ? -10.996 4.096 13.364 1.00 95.31 184 LYS A CA 1
ATOM 1511 C C . LYS A 1 184 ? -10.448 3.675 14.722 1.00 95.31 184 LYS A C 1
ATOM 1513 O O . LYS A 1 184 ? -11.220 3.524 15.662 1.00 95.31 184 LYS A O 1
ATOM 1518 N N . VAL A 1 185 ? -9.129 3.525 14.844 1.00 95.50 185 VAL A N 1
ATOM 1519 C CA . VAL A 1 185 ? -8.469 3.188 16.114 1.00 95.50 185 VAL A CA 1
ATOM 1520 C C . VAL A 1 185 ? -8.695 4.292 17.134 1.00 95.50 185 VAL A C 1
ATOM 1522 O O . VAL A 1 185 ? -9.108 3.993 18.248 1.00 95.50 185 VAL A O 1
ATOM 1525 N N . LYS A 1 186 ? -8.507 5.561 16.750 1.00 96.62 186 LYS A N 1
ATOM 1526 C CA . LYS A 1 186 ? -8.759 6.693 17.647 1.00 96.62 186 LYS A CA 1
ATOM 1527 C C . LYS A 1 186 ? -10.208 6.709 18.142 1.00 96.62 186 LYS A C 1
ATOM 1529 O O . LYS A 1 186 ? -10.435 6.832 19.340 1.00 96.62 186 LYS A O 1
ATOM 1534 N N . PHE A 1 187 ? -11.171 6.549 17.234 1.00 94.88 187 PHE A N 1
ATOM 1535 C CA . PHE A 1 187 ? -12.584 6.469 17.601 1.00 94.88 187 PHE A CA 1
ATOM 1536 C C . PHE A 1 187 ? -12.851 5.304 18.563 1.00 94.88 187 PHE A C 1
ATOM 1538 O O . PHE A 1 187 ? -13.464 5.503 19.607 1.00 94.88 187 PHE A O 1
ATOM 1545 N N . ALA A 1 188 ? -12.365 4.102 18.245 1.00 95.19 188 ALA A N 1
ATOM 1546 C CA . ALA A 1 188 ? -12.586 2.924 19.075 1.00 95.19 188 ALA A CA 1
ATOM 1547 C C . ALA A 1 188 ? -11.925 3.044 20.457 1.00 95.19 188 ALA A C 1
ATOM 1549 O O . ALA A 1 188 ? -12.540 2.670 21.448 1.00 95.19 188 ALA A O 1
ATOM 1550 N N . ASP A 1 189 ? -10.719 3.615 20.548 1.00 95.19 189 ASP A N 1
ATOM 1551 C CA . ASP A 1 189 ? -10.056 3.899 21.828 1.00 95.19 189 ASP A CA 1
ATOM 1552 C C . ASP A 1 189 ? -10.889 4.894 22.667 1.00 95.19 189 ASP A C 1
ATOM 1554 O O . ASP A 1 189 ? -11.062 4.709 23.873 1.00 95.19 189 ASP A O 1
ATOM 1558 N N . GLU A 1 190 ? -11.446 5.944 22.053 1.00 94.25 190 GLU A N 1
ATOM 1559 C CA . GLU A 1 190 ? -12.322 6.904 22.740 1.00 94.25 190 GLU A CA 1
ATOM 1560 C C . GLU A 1 190 ? -13.605 6.240 23.263 1.00 94.25 190 GLU A C 1
ATOM 1562 O O . GLU A 1 190 ? -13.976 6.454 24.422 1.00 94.25 190 GLU A O 1
ATOM 1567 N N . GLN A 1 191 ? -14.261 5.406 22.450 1.00 93.56 191 GLN A N 1
ATOM 1568 C CA . GLN A 1 191 ? -15.467 4.686 22.867 1.00 93.56 191 GLN A CA 1
ATOM 1569 C C . GLN A 1 191 ? -15.173 3.630 23.938 1.00 93.56 191 GLN A C 1
ATOM 1571 O O . GLN A 1 191 ? -15.919 3.522 24.911 1.00 93.56 191 GLN A O 1
ATOM 1576 N N . GLU A 1 192 ? -14.060 2.903 23.828 1.00 94.81 192 GLU A N 1
ATOM 1577 C CA . GLU A 1 192 ? -13.648 1.921 24.831 1.00 94.81 192 GLU A CA 1
ATOM 1578 C C . GLU A 1 192 ? -13.367 2.592 26.175 1.00 94.81 192 GLU A C 1
ATOM 1580 O O . GLU A 1 192 ? -13.851 2.132 27.206 1.00 94.81 192 GLU A O 1
ATOM 1585 N N . ASN A 1 193 ? -12.692 3.743 26.180 1.00 91.38 193 ASN A N 1
ATOM 1586 C CA . ASN A 1 193 ? -12.472 4.512 27.404 1.00 91.38 193 ASN A CA 1
ATOM 1587 C C . ASN A 1 193 ? -13.790 4.959 28.056 1.00 91.38 193 ASN A C 1
ATOM 1589 O O . ASN A 1 193 ? -13.942 4.858 29.277 1.00 91.38 193 ASN A O 1
ATOM 1593 N N . LYS A 1 194 ? -14.765 5.427 27.264 1.00 89.25 194 LYS A N 1
ATOM 1594 C CA . LYS A 1 194 ? -16.114 5.738 27.770 1.00 89.25 194 LYS A CA 1
ATOM 1595 C C . LYS A 1 194 ? -16.804 4.490 28.314 1.00 89.25 194 LYS A C 1
ATOM 1597 O O . LYS A 1 194 ? -17.407 4.531 29.386 1.00 89.25 194 LYS A O 1
ATOM 1602 N N . HIS A 1 195 ? -16.674 3.362 27.624 1.00 91.88 195 HIS A N 1
ATOM 1603 C CA . HIS A 1 195 ? -17.273 2.110 28.051 1.00 91.88 195 HIS A CA 1
ATOM 1604 C C . HIS A 1 195 ? -16.687 1.599 29.370 1.00 91.88 195 HIS A C 1
ATOM 1606 O O . HIS A 1 195 ? -17.457 1.182 30.235 1.00 91.88 195 HIS A O 1
ATOM 1612 N N . GLN A 1 196 ? -15.369 1.670 29.559 1.00 90.00 196 GLN A N 1
ATOM 1613 C CA . GLN A 1 196 ? -14.718 1.275 30.810 1.00 90.00 196 GLN A CA 1
ATOM 1614 C C . GLN A 1 196 ? -15.194 2.137 31.985 1.00 90.00 196 GLN A C 1
ATOM 1616 O O . GLN A 1 196 ? -15.548 1.604 33.037 1.00 90.00 196 GLN A O 1
ATOM 1621 N N . LYS A 1 197 ? -15.324 3.458 31.786 1.00 87.19 197 LYS A N 1
ATOM 1622 C CA . LYS A 1 197 ? -15.936 4.357 32.783 1.00 87.19 197 LYS A CA 1
ATOM 1623 C C . LYS A 1 197 ? -17.380 3.965 33.092 1.00 87.19 197 LYS A C 1
ATOM 1625 O O . LYS A 1 197 ? -17.761 3.886 34.256 1.00 87.19 197 LYS A O 1
ATOM 1630 N N . ARG A 1 198 ? -18.171 3.653 32.063 1.00 90.19 198 ARG A N 1
ATOM 1631 C CA . ARG A 1 198 ? -19.554 3.182 32.214 1.00 90.19 198 ARG A CA 1
ATOM 1632 C C . ARG A 1 198 ? -19.646 1.872 33.007 1.00 90.19 198 ARG A C 1
ATOM 1634 O O . ARG A 1 198 ? -20.561 1.717 33.807 1.00 90.19 198 ARG A O 1
ATOM 1641 N N . LEU A 1 199 ? -18.717 0.935 32.810 1.00 90.88 199 LEU A N 1
ATOM 1642 C CA . LEU A 1 199 ? -18.670 -0.322 33.569 1.00 90.88 199 LEU A CA 1
ATOM 1643 C C . LEU A 1 199 ? -18.268 -0.103 35.030 1.00 90.88 199 LEU A C 1
ATOM 1645 O O . LEU A 1 199 ? -18.842 -0.731 35.919 1.00 90.88 199 LEU A O 1
ATOM 1649 N N . TYR A 1 200 ? -17.320 0.800 35.286 1.00 87.25 200 TYR A N 1
ATOM 1650 C CA . TYR A 1 200 ? -16.965 1.209 36.646 1.00 87.25 200 TYR A CA 1
ATOM 1651 C C . TYR A 1 200 ? -18.171 1.809 37.375 1.00 87.25 200 TYR A C 1
ATOM 1653 O O . TYR A 1 200 ? -18.498 1.408 38.488 1.00 87.25 200 TYR A O 1
ATOM 1661 N N . LEU A 1 201 ? -18.889 2.694 36.690 1.00 86.00 201 LEU A N 1
ATOM 1662 C CA . LEU A 1 201 ? -20.094 3.334 37.192 1.00 86.00 201 LEU A CA 1
ATOM 1663 C C . LEU A 1 201 ? -21.226 2.337 37.464 1.00 86.00 201 LEU A C 1
ATOM 1665 O O . LEU A 1 201 ? -21.848 2.392 38.518 1.00 86.00 201 LEU A O 1
ATOM 1669 N N . LEU A 1 202 ? -21.449 1.376 36.560 1.00 90.31 202 LEU A N 1
ATOM 1670 C CA . LEU A 1 202 ? -22.379 0.270 36.788 1.00 90.31 202 LEU A CA 1
ATOM 1671 C C . LEU A 1 202 ? -22.015 -0.511 38.055 1.00 90.31 202 LEU A C 1
ATOM 1673 O O . LEU A 1 202 ? -22.895 -0.861 38.834 1.00 90.31 202 LEU A O 1
ATOM 1677 N N . LYS A 1 203 ? -20.726 -0.803 38.259 1.00 89.69 203 LYS A N 1
ATOM 1678 C CA . LYS A 1 203 ? -20.257 -1.525 39.445 1.00 89.69 203 LYS A CA 1
ATOM 1679 C C . LYS A 1 203 ? -20.537 -0.732 40.725 1.00 89.69 203 LYS A C 1
ATOM 1681 O O . LYS A 1 203 ? -21.072 -1.319 41.661 1.00 89.69 203 LYS A O 1
ATOM 1686 N N . ALA A 1 204 ? -20.217 0.563 40.741 1.00 84.88 204 ALA A N 1
ATOM 1687 C CA . ALA A 1 204 ? -20.493 1.447 41.872 1.00 84.88 204 ALA A CA 1
ATOM 1688 C C . ALA A 1 204 ? -21.996 1.493 42.177 1.00 84.88 204 ALA A C 1
ATOM 1690 O O . ALA A 1 204 ? -22.413 1.186 43.285 1.00 84.88 204 ALA A O 1
ATOM 1691 N N . LEU A 1 205 ? -22.825 1.746 41.161 1.00 86.00 205 LEU A N 1
ATOM 1692 C CA . LEU A 1 205 ? -24.280 1.812 41.288 1.00 86.00 205 LEU A CA 1
ATOM 1693 C C . LEU A 1 205 ? -24.878 0.533 41.895 1.00 86.00 205 LEU A C 1
ATOM 1695 O O . LEU A 1 205 ? -25.718 0.609 42.788 1.00 86.00 205 LEU A O 1
ATOM 1699 N N . ARG A 1 206 ? -24.430 -0.643 41.437 1.00 90.25 206 ARG A N 1
ATOM 1700 C CA . ARG A 1 206 ? -24.874 -1.937 41.980 1.00 90.25 206 ARG A CA 1
ATOM 1701 C C . ARG A 1 206 ? -24.485 -2.108 43.445 1.00 90.25 206 ARG A C 1
ATOM 1703 O O . ARG A 1 206 ? -25.288 -2.616 44.219 1.00 90.25 206 ARG A O 1
ATOM 1710 N N . GLN A 1 207 ? -23.277 -1.683 43.817 1.00 87.25 207 GLN A N 1
ATOM 1711 C CA . GLN A 1 207 ? -22.815 -1.737 45.200 1.00 87.25 207 GLN A CA 1
ATOM 1712 C C . GLN A 1 207 ? -23.665 -0.835 46.103 1.00 87.25 207 GLN A C 1
ATOM 1714 O O . GLN A 1 207 ? -24.185 -1.325 47.099 1.00 87.25 207 GLN A O 1
ATOM 1719 N N . VAL A 1 208 ? -23.890 0.423 45.707 1.00 84.56 208 VAL A N 1
ATOM 1720 C CA . VAL A 1 208 ? -24.728 1.355 46.479 1.00 84.56 208 VAL A CA 1
ATOM 1721 C C . VAL A 1 208 ? -26.153 0.821 46.623 1.00 84.56 208 VAL A C 1
ATOM 1723 O O . VAL A 1 208 ? -26.699 0.814 47.720 1.00 84.56 208 VAL A O 1
ATOM 1726 N N . CYS A 1 209 ? -26.751 0.304 45.542 1.00 85.75 209 CYS A N 1
ATOM 1727 C CA . CYS A 1 209 ? -28.090 -0.290 45.606 1.00 85.75 209 CYS A CA 1
ATOM 1728 C C . CYS A 1 209 ? -28.145 -1.458 46.603 1.00 85.75 209 CYS A C 1
ATOM 1730 O O . CYS A 1 209 ? -29.073 -1.529 47.403 1.00 85.75 209 CYS A O 1
ATOM 1732 N N . ALA A 1 210 ? -27.143 -2.341 46.593 1.00 87.00 210 ALA A N 1
ATOM 1733 C CA . ALA A 1 210 ? -27.076 -3.463 47.524 1.00 87.00 210 ALA A CA 1
ATOM 1734 C C . ALA A 1 210 ? -26.899 -3.007 48.985 1.00 87.00 210 ALA A C 1
ATOM 1736 O O . ALA A 1 210 ? -27.526 -3.567 49.880 1.00 87.00 210 ALA A O 1
ATOM 1737 N N . GLU A 1 211 ? -26.084 -1.981 49.239 1.00 84.62 211 GLU A N 1
ATOM 1738 C CA . GLU A 1 211 ? -25.874 -1.409 50.578 1.00 84.62 211 GLU A CA 1
ATOM 1739 C C . GLU A 1 211 ? -27.113 -0.672 51.107 1.00 84.62 211 GLU A C 1
ATOM 1741 O O . GLU A 1 211 ? -27.383 -0.710 52.307 1.00 84.62 211 GLU A O 1
ATOM 1746 N N . MET A 1 212 ? -27.914 -0.076 50.218 1.00 82.88 212 MET A N 1
ATOM 1747 C CA . MET A 1 212 ? -29.237 0.478 50.536 1.00 82.88 212 MET A CA 1
ATOM 1748 C C . MET A 1 212 ? -30.316 -0.601 50.742 1.00 82.88 212 MET A C 1
ATOM 1750 O O . MET A 1 212 ? -31.444 -0.275 51.111 1.00 82.88 212 MET A O 1
ATOM 1754 N N . GLY A 1 213 ? -29.989 -1.879 50.521 1.00 85.38 213 GLY A N 1
ATOM 1755 C CA . GLY A 1 213 ? -30.913 -3.005 50.665 1.00 85.38 213 GLY A CA 1
ATOM 1756 C C . GLY A 1 213 ? -31.834 -3.235 49.464 1.00 85.38 213 GLY A C 1
ATOM 1757 O O . GLY A 1 213 ? -32.818 -3.956 49.596 1.00 85.38 213 GLY A O 1
ATOM 1758 N N . PHE A 1 214 ? -31.548 -2.638 48.305 1.00 88.69 214 PHE A N 1
ATOM 1759 C CA . PHE A 1 214 ? -32.320 -2.860 47.081 1.00 88.69 214 PHE A CA 1
ATOM 1760 C C . PHE A 1 214 ? -31.918 -4.178 46.411 1.00 88.69 214 PHE A C 1
ATOM 1762 O O . PHE A 1 214 ? -30.736 -4.524 46.338 1.00 88.69 214 PHE A O 1
ATOM 1769 N N . GLU A 1 215 ? -32.896 -4.893 45.857 1.00 88.88 215 GLU A N 1
ATOM 1770 C CA . GLU A 1 215 ? -32.669 -6.174 45.186 1.00 88.88 215 GLU A CA 1
ATOM 1771 C C . GLU A 1 215 ? -32.597 -6.013 43.663 1.00 88.88 215 GLU A C 1
ATOM 1773 O O . GLU A 1 215 ? -33.434 -5.361 43.041 1.00 88.88 215 GLU A O 1
ATOM 1778 N N . GLU A 1 216 ? -31.606 -6.632 43.015 1.00 90.50 216 GLU A N 1
ATOM 1779 C CA . GLU A 1 216 ? -31.537 -6.660 41.550 1.00 90.50 216 GLU A CA 1
ATOM 1780 C C . GLU A 1 216 ? -32.662 -7.536 40.977 1.00 90.50 216 GLU A C 1
ATOM 1782 O O . GLU A 1 216 ? -32.647 -8.758 41.121 1.00 90.50 216 GLU A O 1
ATOM 1787 N N . VAL A 1 217 ? -33.600 -6.927 40.242 1.00 89.25 217 VAL A N 1
ATOM 1788 C CA . VAL A 1 217 ? -34.694 -7.655 39.565 1.00 89.25 217 VAL A CA 1
ATOM 1789 C C . VAL A 1 217 ? -34.138 -8.564 38.468 1.00 89.25 217 VAL A C 1
ATOM 1791 O O . VAL A 1 217 ? -34.649 -9.652 38.204 1.00 89.25 217 VAL A O 1
ATOM 1794 N N . SER A 1 218 ? -33.087 -8.103 37.790 1.00 87.81 218 SER A N 1
ATOM 1795 C CA . SER A 1 218 ? -32.375 -8.874 36.776 1.00 87.81 218 SER A CA 1
ATOM 1796 C C . SER A 1 218 ? -30.934 -8.397 36.647 1.00 87.81 218 SER A C 1
ATOM 1798 O O . SER A 1 218 ? -30.619 -7.249 36.964 1.00 87.81 218 SER A O 1
ATOM 1800 N N . LYS A 1 219 ? -30.059 -9.280 36.150 1.00 89.81 219 LYS A N 1
ATOM 1801 C CA . LYS A 1 219 ? -28.665 -8.920 35.874 1.00 89.81 219 LYS A CA 1
ATOM 1802 C C . LYS A 1 219 ? -28.600 -7.783 34.844 1.00 89.81 219 LYS A C 1
ATOM 1804 O O . LYS A 1 219 ? -29.391 -7.804 33.896 1.00 89.81 219 LYS A O 1
ATOM 1809 N N . PRO A 1 220 ? -27.626 -6.860 34.967 1.00 92.12 220 PRO A N 1
ATOM 1810 C CA . PRO A 1 220 ? -27.414 -5.827 33.967 1.00 92.12 220 PRO A CA 1
ATOM 1811 C C . PRO A 1 220 ? -27.246 -6.426 32.574 1.00 92.12 220 PRO A C 1
ATOM 1813 O O . PRO A 1 220 ? -26.507 -7.399 32.400 1.00 92.12 220 PRO A O 1
ATOM 1816 N N . ARG A 1 221 ? -27.900 -5.822 31.586 1.00 91.75 221 ARG A N 1
ATOM 1817 C CA . ARG A 1 221 ? -27.826 -6.249 30.184 1.00 91.75 221 ARG A CA 1
ATOM 1818 C C . ARG A 1 221 ? -27.743 -5.055 29.253 1.00 91.75 221 ARG A C 1
ATOM 1820 O O . ARG A 1 221 ? -28.165 -3.957 29.615 1.00 91.75 221 ARG A O 1
ATOM 1827 N N . TYR A 1 222 ? -27.224 -5.279 28.057 1.00 91.94 222 TYR A N 1
ATOM 1828 C CA . TYR A 1 222 ? -27.304 -4.290 26.993 1.00 91.94 222 TYR A CA 1
ATOM 1829 C C . TYR A 1 222 ? -28.748 -4.184 26.487 1.00 91.94 222 TYR A C 1
ATOM 1831 O O . TYR A 1 222 ? -29.493 -5.163 26.479 1.00 91.94 222 TYR A O 1
ATOM 1839 N N . GLU A 1 223 ? -29.154 -2.981 26.099 1.00 89.50 223 GLU A N 1
ATOM 1840 C CA . GLU A 1 223 ? -30.446 -2.718 25.464 1.00 89.50 223 GLU A CA 1
ATOM 1841 C C . GLU A 1 223 ? -30.543 -3.447 24.118 1.00 89.50 223 GLU A C 1
ATOM 1843 O O . GLU A 1 223 ? -31.598 -3.980 23.779 1.00 89.50 223 GLU A O 1
ATOM 1848 N N . GLN A 1 224 ? -29.424 -3.532 23.395 1.00 89.06 224 GLN A N 1
ATOM 1849 C CA . GLN A 1 224 ? -29.271 -4.368 22.210 1.00 89.06 224 GLN A CA 1
ATOM 1850 C C . GLN A 1 224 ? -28.178 -5.407 22.464 1.00 89.06 224 GLN A C 1
ATOM 1852 O O . GLN A 1 224 ? -27.015 -5.069 22.688 1.00 89.06 224 GLN A O 1
ATOM 1857 N N . GLU A 1 225 ? -28.556 -6.685 22.453 1.00 85.81 225 GLU A N 1
ATOM 1858 C CA . GLU A 1 225 ? -27.630 -7.781 22.737 1.00 85.81 225 GLU A CA 1
ATOM 1859 C C . GLU A 1 225 ? -26.471 -7.790 21.727 1.00 85.81 225 GLU A C 1
ATOM 1861 O O . GLU A 1 225 ? -26.684 -7.765 20.516 1.00 85.81 225 GLU A O 1
ATOM 1866 N N . GLY A 1 226 ? -25.235 -7.822 22.231 1.00 81.00 226 GLY A N 1
ATOM 1867 C CA . GLY A 1 226 ? -24.023 -7.785 21.408 1.00 81.00 226 GLY A CA 1
ATOM 1868 C C . GLY A 1 226 ? -23.567 -6.389 20.965 1.00 81.00 226 GLY A C 1
ATOM 1869 O O . GLY A 1 226 ? -22.427 -6.264 20.521 1.00 81.00 226 GLY A O 1
ATOM 1870 N N . ASP A 1 227 ? -24.377 -5.340 21.142 1.00 86.19 227 ASP A N 1
ATOM 1871 C CA . ASP A 1 227 ? -23.977 -3.965 20.831 1.00 86.19 227 ASP A CA 1
ATOM 1872 C C . ASP A 1 227 ? -23.456 -3.233 22.075 1.00 86.19 227 ASP A C 1
ATOM 1874 O O . ASP A 1 227 ? -24.209 -2.814 22.960 1.00 86.19 227 ASP A O 1
ATOM 1878 N N . ARG A 1 228 ? -22.138 -3.014 22.107 1.00 87.81 228 ARG A N 1
ATOM 1879 C CA . ARG A 1 228 ? -21.470 -2.234 23.156 1.00 87.81 228 ARG A CA 1
ATOM 1880 C C . ARG A 1 228 ? -21.798 -0.743 23.098 1.00 87.81 228 ARG A C 1
ATOM 1882 O O . ARG A 1 228 ? -21.623 -0.070 24.113 1.00 87.81 228 ARG A O 1
ATOM 1889 N N . GLY A 1 229 ? -22.256 -0.215 21.968 1.00 85.81 229 GLY A N 1
ATOM 1890 C CA . GLY A 1 229 ? -22.729 1.163 21.846 1.00 85.81 229 GLY A CA 1
ATOM 1891 C C . GLY A 1 229 ? -24.047 1.404 22.582 1.00 85.81 229 GLY A C 1
ATOM 1892 O O . GLY A 1 229 ? -24.252 2.485 23.139 1.00 85.81 229 GLY A O 1
ATOM 1893 N N . SER A 1 230 ? -24.904 0.383 22.650 1.00 88.94 230 SER A N 1
ATOM 1894 C CA . SER A 1 230 ? -26.212 0.460 23.299 1.00 88.94 230 SER A CA 1
ATOM 1895 C C . SER A 1 230 ? -26.132 0.715 24.808 1.00 88.94 230 SER A C 1
ATOM 1897 O O . SER A 1 230 ? -25.090 0.554 25.459 1.00 88.94 230 SER A O 1
ATOM 1899 N N . ARG A 1 231 ? -27.252 1.163 25.384 1.00 90.00 231 ARG A N 1
ATOM 1900 C CA . ARG A 1 231 ? -27.363 1.461 26.818 1.00 90.00 231 ARG A CA 1
ATOM 1901 C C . ARG A 1 231 ? -27.272 0.178 27.642 1.00 90.00 231 ARG A C 1
ATOM 1903 O O . ARG A 1 231 ? -27.741 -0.868 27.213 1.00 90.00 231 ARG A O 1
ATOM 1910 N N . ILE A 1 232 ? -26.725 0.264 28.851 1.00 91.38 232 ILE A N 1
ATOM 1911 C CA . ILE A 1 232 ? -26.831 -0.813 29.841 1.00 91.38 232 ILE A CA 1
ATOM 1912 C C . ILE A 1 232 ? -28.058 -0.544 30.705 1.00 91.38 232 ILE A C 1
ATOM 1914 O O . ILE A 1 232 ? -28.202 0.548 31.253 1.00 91.38 232 ILE A O 1
ATOM 1918 N N . LEU A 1 233 ? -28.923 -1.542 30.828 1.00 91.00 233 LEU A N 1
ATOM 1919 C CA . LEU A 1 233 ? -30.138 -1.506 31.628 1.00 91.00 233 LEU A CA 1
ATOM 1920 C C . LEU A 1 233 ? -29.885 -2.229 32.955 1.00 91.00 233 LEU A C 1
ATOM 1922 O O . LEU A 1 233 ? -29.471 -3.390 32.952 1.00 91.00 233 LEU A O 1
ATOM 1926 N N . LEU A 1 234 ? -30.145 -1.553 34.073 1.00 90.75 234 LEU A N 1
ATOM 1927 C CA . LEU A 1 234 ? -30.178 -2.136 35.415 1.00 90.75 234 LEU A CA 1
ATOM 1928 C C . LEU A 1 234 ? -31.536 -1.822 36.042 1.00 90.75 234 LEU A C 1
ATOM 1930 O O . LEU A 1 234 ? -31.945 -0.667 36.077 1.00 90.75 234 LEU A O 1
ATOM 1934 N N . THR A 1 235 ? -32.211 -2.832 36.581 1.00 89.00 235 THR A N 1
ATOM 1935 C CA . THR A 1 235 ? -33.470 -2.646 37.311 1.00 89.00 235 THR A CA 1
ATOM 1936 C C . THR A 1 235 ? -33.320 -3.197 38.715 1.00 89.00 235 THR A C 1
ATOM 1938 O O . THR A 1 235 ? -32.946 -4.360 38.882 1.00 89.00 235 THR A O 1
ATOM 1941 N N . VAL A 1 236 ? -33.630 -2.366 39.704 1.00 87.25 236 VAL A N 1
ATOM 1942 C CA . VAL A 1 236 ? -33.614 -2.726 41.123 1.00 87.25 236 VAL A CA 1
ATOM 1943 C C . VAL A 1 236 ? -34.999 -2.529 41.730 1.00 87.25 236 VAL A C 1
A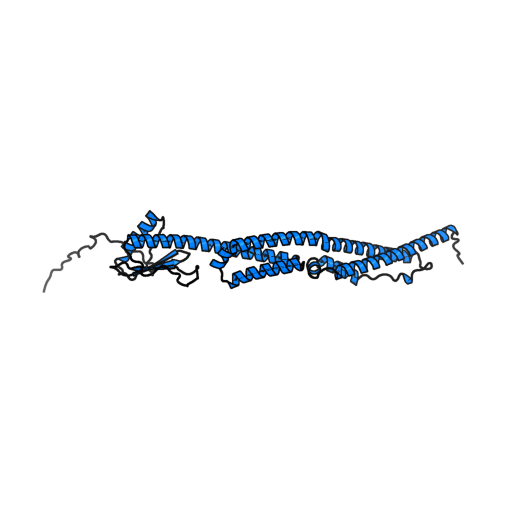TOM 1945 O O . VAL A 1 236 ? -35.744 -1.635 41.322 1.00 87.25 236 VAL A O 1
ATOM 1948 N N . ASP A 1 237 ? -35.348 -3.394 42.670 1.00 85.94 237 ASP A N 1
ATOM 1949 C CA . ASP A 1 237 ? -36.556 -3.331 43.478 1.00 85.94 237 ASP A CA 1
ATOM 1950 C C . ASP A 1 237 ? -36.184 -2.773 44.848 1.00 85.94 237 ASP A C 1
ATOM 1952 O O . ASP A 1 237 ? -35.274 -3.278 45.509 1.00 85.94 237 ASP A O 1
ATOM 1956 N N . THR A 1 238 ? -36.859 -1.710 45.271 1.00 81.25 238 THR A N 1
ATOM 1957 C CA . THR A 1 238 ? -36.584 -1.068 46.558 1.00 81.25 238 THR A CA 1
ATOM 1958 C C . THR A 1 238 ? -37.363 -1.717 47.708 1.00 81.25 238 THR A C 1
ATOM 1960 O O . THR A 1 238 ? -37.484 -1.091 48.762 1.00 81.25 238 THR A O 1
ATOM 1963 N N . LEU A 1 239 ? -37.923 -2.920 47.491 1.00 74.94 239 LEU A N 1
ATOM 1964 C CA . LEU A 1 239 ? -38.722 -3.766 48.397 1.00 74.94 239 LEU A CA 1
ATOM 1965 C C . LEU A 1 239 ? -40.069 -3.165 48.824 1.00 74.94 239 LEU A C 1
ATOM 1967 O O . LEU A 1 239 ? -41.112 -3.804 48.695 1.00 74.94 239 LEU A O 1
ATOM 1971 N N . ASP A 1 240 ? -40.060 -1.916 49.281 1.00 69.12 240 ASP A N 1
ATOM 1972 C CA . ASP A 1 240 ? -41.199 -1.296 49.960 1.00 69.12 240 ASP A CA 1
ATOM 1973 C C . ASP A 1 240 ? -41.833 -0.157 49.144 1.00 69.12 240 ASP A C 1
ATOM 1975 O O . ASP A 1 240 ? -42.898 0.349 49.506 1.00 69.12 240 ASP A O 1
ATOM 1979 N N . ARG A 1 241 ? -41.150 0.322 48.092 1.00 64.94 241 ARG A N 1
ATOM 1980 C CA . ARG A 1 241 ? -41.442 1.634 47.469 1.00 64.94 241 ARG A CA 1
ATOM 1981 C C . ARG A 1 241 ? -41.593 1.615 45.951 1.00 64.94 241 ARG A C 1
ATOM 1983 O O . ARG A 1 241 ? -42.133 2.577 45.416 1.00 64.94 241 ARG A O 1
ATOM 1990 N N . GLY A 1 242 ? -41.202 0.534 45.278 1.00 78.38 242 GLY A N 1
ATOM 1991 C CA . GLY A 1 242 ? -41.347 0.369 43.832 1.00 78.38 242 GLY A CA 1
ATOM 1992 C C . GLY A 1 242 ? -40.039 -0.033 43.155 1.00 78.38 242 GLY A C 1
ATOM 1993 O O . GLY A 1 242 ? -39.118 -0.548 43.785 1.00 78.38 242 GLY A O 1
ATOM 1994 N N . ARG A 1 243 ? -39.964 0.185 41.839 1.00 81.81 243 ARG A N 1
ATOM 1995 C CA . ARG A 1 243 ? -38.807 -0.194 41.019 1.00 81.81 243 ARG A CA 1
ATOM 1996 C C . ARG A 1 243 ? -38.104 1.024 40.450 1.00 81.81 243 ARG A C 1
ATOM 1998 O O . ARG A 1 243 ? -38.747 1.973 40.001 1.00 81.81 243 ARG A O 1
ATOM 2005 N N . ILE A 1 244 ? -36.778 0.941 40.398 1.00 81.44 244 ILE A N 1
ATOM 2006 C CA . ILE A 1 244 ? -35.921 1.931 39.748 1.00 81.44 244 ILE A CA 1
ATOM 2007 C C . ILE A 1 244 ? -35.216 1.264 38.567 1.00 81.44 244 ILE A C 1
ATOM 2009 O O . ILE A 1 244 ? -34.544 0.241 38.711 1.00 81.44 244 ILE A O 1
ATOM 2013 N N . ALA A 1 245 ? -35.360 1.857 37.385 1.00 83.19 245 ALA A N 1
ATOM 2014 C CA . ALA A 1 245 ? -34.682 1.466 36.160 1.00 83.19 245 ALA A CA 1
ATOM 2015 C C . ALA A 1 245 ? -33.574 2.474 35.826 1.00 83.19 245 ALA A C 1
ATOM 2017 O O . ALA A 1 245 ? -33.825 3.602 35.403 1.00 83.19 245 ALA A O 1
ATOM 2018 N N . PHE A 1 246 ? -32.326 2.052 35.984 1.00 84.62 246 PHE A N 1
ATOM 2019 C CA . PHE A 1 246 ? -31.150 2.795 35.557 1.00 84.62 246 PHE A CA 1
ATOM 2020 C C . PHE A 1 246 ? -30.772 2.434 34.122 1.00 84.62 246 PHE A C 1
ATOM 2022 O O . PHE A 1 246 ? -30.757 1.271 33.717 1.00 84.62 246 PHE A O 1
ATOM 2029 N N . THR A 1 247 ? -30.411 3.458 33.359 1.00 86.31 247 THR A N 1
ATOM 2030 C CA . THR A 1 247 ? -29.980 3.367 31.965 1.00 86.31 247 THR A CA 1
ATOM 2031 C C . THR A 1 247 ? -28.631 4.062 31.824 1.00 86.31 247 THR A C 1
ATOM 2033 O O . THR A 1 247 ? -28.510 5.270 32.016 1.00 86.31 247 THR A O 1
ATOM 2036 N N . LEU A 1 248 ? -27.585 3.295 31.525 1.00 86.88 248 LEU A N 1
ATOM 2037 C CA . LEU A 1 248 ? -26.222 3.805 31.417 1.00 86.88 248 LEU A CA 1
ATOM 2038 C C . LEU A 1 248 ? -25.811 3.876 29.944 1.00 86.88 248 LEU A C 1
ATOM 2040 O O . LEU A 1 248 ? -25.618 2.856 29.280 1.00 86.88 248 LEU A O 1
ATOM 2044 N N . SER A 1 249 ? -25.656 5.091 29.431 1.00 87.81 249 SER A N 1
ATOM 2045 C CA . SER A 1 249 ? -25.116 5.372 28.096 1.00 87.81 249 SER A CA 1
ATOM 2046 C C . SER A 1 249 ? -23.607 5.639 28.160 1.00 87.81 249 SER A C 1
ATOM 2048 O O . SER A 1 249 ? -23.034 5.743 29.244 1.00 87.81 249 SER A O 1
ATOM 2050 N N . LEU A 1 250 ? -22.941 5.746 27.007 1.00 83.69 250 LEU A N 1
ATOM 2051 C CA . LEU A 1 250 ? -21.515 6.098 26.957 1.00 83.69 250 LEU A CA 1
ATOM 2052 C C . LEU A 1 250 ? -21.231 7.535 27.422 1.00 83.69 250 LEU A C 1
ATOM 2054 O O . LEU A 1 250 ? -20.113 7.818 27.849 1.00 83.69 250 LEU A O 1
ATOM 2058 N N . ASP A 1 251 ? -22.230 8.418 27.367 1.00 76.06 251 ASP A N 1
ATOM 2059 C CA . ASP A 1 251 ? -22.088 9.840 27.698 1.00 76.06 251 ASP A CA 1
ATOM 2060 C C . ASP A 1 251 ? -22.676 10.213 29.073 1.00 76.06 251 ASP A C 1
ATOM 2062 O O . ASP A 1 251 ? -22.513 11.345 29.522 1.00 76.06 251 ASP A O 1
ATOM 2066 N N . GLY A 1 252 ? -23.337 9.280 29.770 1.00 68.75 252 GLY A N 1
ATOM 2067 C CA . GLY A 1 252 ? -23.917 9.528 31.094 1.00 68.75 252 GLY A CA 1
ATOM 2068 C C . GLY A 1 252 ? -24.955 8.496 31.540 1.00 68.75 252 GLY A C 1
ATOM 2069 O O . GLY A 1 252 ? -25.242 7.531 30.826 1.00 68.75 252 GLY A O 1
ATOM 2070 N N . ILE A 1 253 ? -25.534 8.717 32.724 1.00 70.00 253 ILE A N 1
ATOM 2071 C CA . ILE A 1 253 ? -26.615 7.899 33.299 1.00 70.00 253 ILE A CA 1
ATOM 2072 C C . ILE A 1 253 ? -27.938 8.660 33.231 1.00 70.00 253 ILE A C 1
ATOM 2074 O O . ILE A 1 253 ? -27.983 9.859 33.499 1.00 70.00 253 ILE A O 1
ATOM 2078 N N . SER A 1 254 ? -29.018 7.932 32.971 1.00 66.12 254 SER A N 1
ATOM 2079 C CA . SER A 1 254 ? -30.393 8.347 33.251 1.00 66.12 254 SER A CA 1
ATOM 2080 C C . SER A 1 254 ? -31.099 7.300 34.112 1.00 66.12 254 SER A C 1
ATOM 2082 O O . SER A 1 254 ? -30.870 6.102 33.948 1.00 66.12 254 SER A O 1
ATOM 2084 N N . SER A 1 255 ? -31.967 7.727 35.025 1.00 61.31 255 SER A N 1
ATOM 2085 C CA . SER A 1 255 ? -32.810 6.844 35.836 1.00 61.31 255 SER A CA 1
ATOM 2086 C C . SER A 1 255 ? -34.285 7.160 35.607 1.00 61.31 255 SER A C 1
ATOM 2088 O O . SER A 1 255 ? -34.664 8.315 35.430 1.00 61.31 255 SER A O 1
ATOM 2090 N N . PHE A 1 256 ? -35.109 6.118 35.622 1.00 64.06 256 PHE A N 1
ATOM 2091 C CA . PHE A 1 256 ? -36.563 6.198 35.659 1.00 64.06 256 PHE A CA 1
ATOM 2092 C C . PHE A 1 256 ? -37.044 5.447 36.896 1.00 64.06 256 PHE A C 1
ATOM 2094 O O . PHE A 1 256 ? -36.560 4.353 37.180 1.00 64.06 256 PHE A O 1
ATOM 2101 N N . SER A 1 257 ? -37.961 6.043 37.647 1.00 54.91 257 SER A N 1
ATOM 2102 C CA . SER A 1 257 ? -38.471 5.493 38.900 1.00 54.91 257 SER A CA 1
ATOM 2103 C C . SER A 1 257 ? -39.993 5.411 38.829 1.00 54.91 257 SER A C 1
ATOM 2105 O O . SER A 1 257 ? -40.630 6.401 38.481 1.00 54.91 257 SER A O 1
ATOM 2107 N N . GLU A 1 258 ? -40.571 4.251 39.143 1.00 53.50 258 GLU A N 1
ATOM 2108 C CA . GLU A 1 258 ? -42.025 4.066 39.307 1.00 53.50 258 GLU A CA 1
ATOM 2109 C C . GLU A 1 258 ? -42.438 4.257 40.785 1.00 53.50 258 GLU A C 1
ATOM 2111 O O . GLU A 1 258 ? -43.268 3.520 41.315 1.00 53.50 258 GLU A O 1
ATOM 2116 N N . ILE A 1 259 ? -41.807 5.209 41.480 1.00 49.31 259 ILE A N 1
ATOM 2117 C CA . ILE A 1 259 ? -42.023 5.517 42.905 1.00 49.31 259 ILE A CA 1
ATOM 2118 C C . ILE A 1 259 ? -42.875 6.794 43.021 1.00 49.31 259 ILE A C 1
ATOM 2120 O O . ILE A 1 259 ? -42.787 7.675 42.170 1.00 49.31 259 ILE A O 1
ATOM 2124 N N . ALA A 1 260 ? -43.701 6.905 44.069 1.00 50.38 260 ALA A N 1
ATOM 2125 C CA . ALA A 1 260 ? -44.524 8.089 44.348 1.00 50.38 260 ALA A CA 1
ATOM 2126 C C . ALA A 1 260 ? -43.697 9.401 44.399 1.00 50.38 260 ALA A C 1
ATOM 2128 O O . ALA A 1 260 ? -42.625 9.443 45.011 1.00 50.38 260 ALA A O 1
ATOM 2129 N N . ASP A 1 261 ? -44.217 10.467 43.770 1.00 53.56 261 ASP A N 1
ATOM 2130 C CA . ASP A 1 261 ? -43.517 11.736 43.471 1.00 53.56 261 ASP A CA 1
ATOM 2131 C C . ASP A 1 261 ? -42.885 12.448 44.687 1.00 53.56 261 ASP A C 1
ATOM 2133 O O . ASP A 1 261 ? -41.947 13.233 44.539 1.00 53.56 261 ASP A O 1
ATOM 2137 N N . ASP A 1 262 ? -43.371 12.190 45.900 1.00 53.34 262 ASP A N 1
ATOM 2138 C CA . ASP A 1 262 ? -42.972 12.878 47.129 1.00 53.34 262 ASP A CA 1
ATOM 2139 C C . ASP A 1 262 ? -41.716 12.298 47.808 1.00 53.34 262 ASP A C 1
ATOM 2141 O O . ASP A 1 262 ? -41.088 12.991 48.608 1.00 53.34 262 ASP A O 1
ATOM 2145 N N . ARG A 1 263 ? -41.309 11.061 47.487 1.00 51.34 263 ARG A N 1
ATOM 2146 C CA . ARG A 1 263 ? -40.202 10.351 48.179 1.00 51.34 263 ARG A CA 1
ATOM 2147 C C . ARG A 1 263 ? -38.920 10.208 47.361 1.00 51.34 263 ARG A C 1
ATOM 2149 O O . ARG A 1 263 ? -37.863 9.900 47.905 1.00 51.34 263 ARG A O 1
ATOM 2156 N N . CYS A 1 264 ? -38.999 10.516 46.072 1.00 61.44 264 CYS A N 1
ATOM 2157 C CA . CYS A 1 264 ? -37.947 10.253 45.098 1.00 61.44 264 CYS A CA 1
ATOM 2158 C C . CYS A 1 264 ? -36.677 11.110 45.305 1.00 61.44 264 CYS A C 1
ATOM 2160 O O . CYS A 1 264 ? -35.558 10.662 45.054 1.00 61.44 264 CYS A O 1
ATOM 2162 N N . PHE A 1 265 ? -36.821 12.344 45.799 1.00 64.06 265 PHE A N 1
ATOM 2163 C CA . PHE A 1 265 ? -35.698 13.284 45.925 1.00 64.06 265 PHE A CA 1
ATOM 2164 C C . PHE A 1 265 ? -34.741 12.975 47.080 1.00 64.06 265 PHE A C 1
ATOM 2166 O O . PHE A 1 265 ? -33.542 13.213 46.942 1.00 64.06 265 PHE A O 1
ATOM 2173 N N . GLU A 1 266 ? -35.237 12.449 48.203 1.00 64.69 266 GLU A N 1
ATOM 2174 C CA . GLU A 1 266 ? -34.383 12.103 49.348 1.00 64.69 266 GLU A CA 1
ATOM 2175 C C . GLU A 1 266 ? -33.497 10.893 49.031 1.00 64.69 266 GLU A C 1
ATOM 2177 O O . GLU A 1 266 ? -32.304 10.903 49.323 1.00 64.69 266 GLU A O 1
ATOM 2182 N N . GLU A 1 267 ? -34.058 9.886 48.363 1.00 62.12 267 GLU A N 1
ATOM 2183 C CA . GLU A 1 267 ? -33.354 8.666 47.956 1.00 62.12 267 GLU A CA 1
ATOM 2184 C C . GLU A 1 267 ? -32.306 8.962 46.880 1.00 62.12 267 GLU A C 1
ATOM 2186 O O . GLU A 1 267 ? -31.169 8.500 46.973 1.00 62.12 267 GLU A O 1
ATOM 2191 N N . PHE A 1 268 ? -32.642 9.805 45.897 1.00 68.50 268 PHE A N 1
ATOM 2192 C CA . PHE A 1 268 ? -31.664 10.290 44.926 1.00 68.50 268 PHE A CA 1
ATOM 2193 C C . PHE A 1 268 ? -30.581 11.162 45.565 1.00 68.50 268 PHE A C 1
ATOM 2195 O O . PHE A 1 268 ? -29.426 11.076 45.157 1.00 68.50 268 PHE A O 1
ATOM 2202 N N . GLY A 1 269 ? -30.916 11.959 46.582 1.00 68.69 269 GLY A N 1
ATOM 2203 C CA . GLY A 1 269 ? -29.938 12.719 47.360 1.00 68.69 269 GLY A CA 1
ATOM 2204 C C . GLY A 1 269 ? -28.947 11.814 48.097 1.00 68.69 269 GLY A C 1
ATOM 2205 O O . GLY A 1 269 ? -27.742 12.025 47.992 1.00 68.69 269 GLY A O 1
ATOM 2206 N N . GLN A 1 270 ? -29.438 10.770 48.771 1.00 70.88 270 GLN A N 1
ATOM 2207 C CA . GLN A 1 270 ? -28.597 9.780 49.457 1.00 70.88 270 GLN A CA 1
ATOM 2208 C C . GLN A 1 270 ? -27.714 9.005 48.473 1.00 70.88 270 GLN A C 1
ATOM 2210 O O . GLN A 1 270 ? -26.513 8.865 48.699 1.00 70.88 270 GLN A O 1
ATOM 2215 N N . LEU A 1 271 ? -28.284 8.575 47.343 1.00 70.88 271 LEU A N 1
ATOM 2216 C CA . LEU A 1 271 ? -27.540 7.933 46.261 1.00 70.88 271 LEU A CA 1
ATOM 2217 C C . LEU A 1 271 ? -26.456 8.869 45.699 1.00 70.88 271 LEU A C 1
ATOM 2219 O O . LEU A 1 271 ? -25.329 8.433 45.484 1.00 70.88 271 LEU A O 1
ATOM 2223 N N . SER A 1 272 ? -26.780 10.153 45.484 1.00 71.44 272 SER A N 1
ATOM 2224 C CA . SER A 1 272 ? -25.828 11.177 45.029 1.00 71.44 272 SER A CA 1
ATOM 2225 C C . SER A 1 272 ? -24.652 11.296 45.974 1.00 71.44 272 SER A C 1
ATOM 2227 O O . SER A 1 272 ? -23.509 11.275 45.534 1.00 71.44 272 SER A O 1
ATOM 2229 N N . GLN A 1 273 ? -24.953 11.461 47.261 1.00 76.50 273 GLN A N 1
ATOM 2230 C CA . GLN A 1 273 ? -23.959 11.732 48.280 1.00 76.50 273 GLN A CA 1
ATOM 2231 C C . GLN A 1 273 ? -23.012 10.542 48.419 1.00 76.50 273 GLN A C 1
ATOM 2233 O O . GLN A 1 273 ? -21.802 10.725 48.430 1.00 76.50 273 GLN A O 1
ATOM 2238 N N . TYR A 1 274 ? -23.546 9.320 48.412 1.00 71.31 274 TYR A N 1
ATOM 2239 C CA . TYR A 1 274 ? -22.726 8.116 48.481 1.00 71.31 274 TYR A CA 1
ATOM 2240 C C . TYR A 1 274 ? -21.844 7.936 47.232 1.00 71.31 274 TYR A C 1
ATOM 2242 O O . TYR A 1 274 ? -20.667 7.593 47.331 1.00 71.31 274 TYR A O 1
ATOM 2250 N N . LEU A 1 275 ? -22.390 8.196 46.037 1.00 72.25 275 LEU A N 1
ATOM 2251 C CA . LEU A 1 275 ? -21.627 8.147 44.784 1.00 72.25 275 LEU A CA 1
ATOM 2252 C C . LEU A 1 275 ? -20.515 9.208 44.734 1.00 72.25 275 LEU A C 1
ATOM 2254 O O . LEU A 1 275 ? -19.448 8.948 44.175 1.00 72.25 275 LEU A O 1
ATOM 2258 N N . GLU A 1 276 ? -20.738 10.378 45.327 1.00 76.69 276 GLU A N 1
ATOM 2259 C CA . GLU A 1 276 ? -19.733 11.432 45.446 1.00 76.69 276 GLU A CA 1
ATOM 2260 C C . GLU A 1 276 ? -18.651 11.074 46.479 1.00 76.69 276 GLU A C 1
ATOM 2262 O O . GLU A 1 276 ? -17.466 11.125 46.153 1.00 76.69 276 GLU A O 1
ATOM 2267 N N . GLU A 1 277 ? -19.036 10.652 47.687 1.00 75.00 277 GLU A N 1
ATOM 2268 C CA . GLU A 1 277 ? -18.119 10.385 48.806 1.00 75.00 277 GLU A CA 1
ATOM 2269 C C . GLU A 1 277 ? -17.219 9.160 48.570 1.00 75.00 277 GLU A C 1
ATOM 2271 O O . GLU A 1 277 ? -16.006 9.241 48.767 1.00 75.00 277 GLU A O 1
ATOM 2276 N N . GLU A 1 278 ? -17.780 8.041 48.103 1.00 72.38 278 GLU A N 1
ATOM 2277 C CA . GLU A 1 278 ? -17.043 6.770 47.987 1.00 72.38 278 GLU A CA 1
ATOM 2278 C C . GLU A 1 278 ? -16.423 6.553 46.600 1.00 72.38 278 GLU A C 1
ATOM 2280 O O . GLU A 1 278 ? -15.440 5.822 46.446 1.00 72.38 278 GLU A O 1
ATOM 2285 N N . PHE A 1 279 ? -16.977 7.194 45.566 1.00 63.72 279 PHE A N 1
ATOM 2286 C CA . PHE A 1 279 ? -16.579 6.958 44.175 1.00 63.72 279 PHE A CA 1
ATOM 2287 C C . PHE A 1 279 ? -16.197 8.230 43.403 1.00 63.72 279 PHE A C 1
ATOM 2289 O O . PHE A 1 279 ? -15.750 8.122 42.258 1.00 63.72 279 PHE A O 1
ATOM 2296 N N . GLY A 1 280 ? -16.332 9.425 43.996 1.00 65.00 280 GLY A N 1
ATOM 2297 C CA . GLY A 1 280 ? -15.992 10.699 43.352 1.00 65.00 280 GLY A CA 1
ATOM 2298 C C . GLY A 1 280 ? -16.877 11.046 42.150 1.00 65.00 280 GLY A C 1
ATOM 2299 O O . GLY A 1 280 ? -16.421 11.722 41.226 1.00 65.00 280 GLY A O 1
ATOM 2300 N N . ILE A 1 281 ? -18.110 10.532 42.101 1.00 67.00 281 ILE A N 1
ATOM 2301 C CA . ILE A 1 281 ? -19.039 10.726 40.984 1.00 67.00 281 ILE A CA 1
ATOM 2302 C C . ILE A 1 281 ? -20.002 11.869 41.310 1.00 67.00 281 ILE A C 1
ATOM 2304 O O . ILE A 1 281 ? -20.898 11.725 42.137 1.00 67.00 281 ILE A O 1
ATOM 2308 N N . GLU A 1 282 ? -19.880 12.982 40.589 1.00 67.06 282 GLU A N 1
ATOM 2309 C CA . GLU A 1 282 ? -20.863 14.066 40.644 1.00 67.06 282 GLU A CA 1
ATOM 2310 C C . GLU A 1 282 ? -22.147 13.664 39.903 1.00 67.06 282 GLU A C 1
ATOM 2312 O O . GLU A 1 282 ? -22.112 13.264 38.733 1.00 67.06 282 GLU A O 1
ATOM 2317 N N . THR A 1 283 ? -23.303 13.808 40.556 1.00 62.56 283 THR A N 1
ATOM 2318 C CA . THR A 1 283 ? -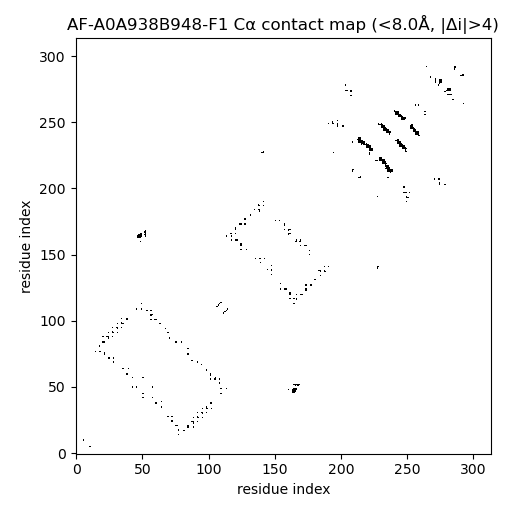24.605 13.515 39.940 1.00 62.56 283 THR A CA 1
ATOM 2319 C C . THR A 1 283 ? -25.517 14.741 39.926 1.00 62.56 283 THR A C 1
ATOM 2321 O O . THR A 1 283 ? -25.436 15.626 40.776 1.00 62.56 283 THR A O 1
ATOM 2324 N N . LYS A 1 284 ? -26.392 14.829 38.917 1.00 60.44 284 LYS A N 1
ATOM 2325 C CA . LYS A 1 284 ? -27.390 15.899 38.807 1.00 60.44 284 LYS A CA 1
ATOM 2326 C C . LYS A 1 284 ? -28.741 15.325 38.412 1.00 60.44 284 LYS A C 1
ATOM 2328 O O . LYS A 1 284 ? -28.959 15.001 37.246 1.00 60.44 284 LYS A O 1
ATOM 2333 N N . PHE A 1 285 ? -29.663 15.283 39.365 1.00 61.41 285 PHE A N 1
ATOM 2334 C CA . PHE A 1 285 ? -31.045 14.874 39.127 1.00 61.41 285 PHE A CA 1
ATOM 2335 C C . PHE A 1 285 ? -31.842 16.013 38.491 1.00 61.41 285 PHE A C 1
ATOM 2337 O O . PHE A 1 285 ? -31.730 17.174 38.893 1.00 61.41 285 PHE A O 1
ATOM 2344 N N . ARG A 1 286 ? -32.622 15.693 37.457 1.00 56.41 286 ARG A N 1
ATOM 2345 C CA . ARG A 1 286 ? -33.527 16.629 36.779 1.00 56.41 286 ARG A CA 1
ATOM 2346 C C . ARG A 1 286 ? -34.863 15.933 36.550 1.00 56.41 286 ARG A C 1
ATOM 2348 O O . ARG A 1 286 ? -34.868 14.791 36.099 1.00 56.41 286 ARG A O 1
ATOM 2355 N N . LEU A 1 287 ? -35.965 16.627 36.827 1.00 58.38 287 LEU A N 1
ATOM 2356 C CA . LEU A 1 287 ? -37.299 16.193 36.411 1.00 58.38 287 LEU A CA 1
ATOM 2357 C C . LEU A 1 287 ? -37.406 16.231 34.879 1.00 58.38 287 LEU A C 1
ATOM 2359 O O . LEU A 1 287 ? -36.715 17.022 34.228 1.00 58.38 287 LEU A O 1
ATOM 2363 N N . ALA A 1 288 ? -38.280 15.396 34.309 1.00 53.16 288 ALA A N 1
ATOM 2364 C CA . ALA A 1 288 ? -38.455 15.251 32.860 1.00 53.16 288 ALA A CA 1
ATOM 2365 C C . ALA A 1 288 ? -38.776 16.580 32.137 1.00 53.16 288 ALA A C 1
ATOM 2367 O O . ALA A 1 288 ? -38.419 16.736 30.971 1.00 53.16 288 ALA A O 1
ATOM 2368 N N . GLU A 1 289 ? -39.361 17.559 32.837 1.00 56.03 289 GLU A N 1
ATOM 2369 C CA . GLU A 1 289 ? -39.730 18.877 32.293 1.00 56.03 289 GLU A CA 1
ATOM 2370 C C . GLU A 1 289 ? -38.744 20.010 32.646 1.00 56.03 289 GLU A C 1
ATOM 2372 O O . GLU A 1 289 ? -38.985 21.176 32.345 1.00 56.03 289 GLU A O 1
ATOM 2377 N N . GLY A 1 290 ? -37.592 19.699 33.255 1.00 50.81 290 GLY A N 1
ATOM 2378 C CA . GLY A 1 290 ? -36.591 20.710 33.620 1.00 50.81 290 GLY A CA 1
ATOM 2379 C C . GLY A 1 290 ? -36.967 21.569 34.831 1.00 50.81 290 GLY A C 1
ATOM 2380 O O . GLY A 1 290 ? -36.263 22.537 35.132 1.00 50.81 290 GLY A O 1
ATOM 2381 N N . GLU A 1 291 ? -38.035 21.208 35.543 1.00 47.50 291 GLU A N 1
ATOM 2382 C CA . GLU A 1 291 ? -38.426 21.869 36.781 1.00 47.50 291 GLU A CA 1
ATOM 2383 C C . GLU A 1 291 ? -37.354 21.678 37.873 1.00 47.50 291 GLU A C 1
ATOM 2385 O O . GLU A 1 291 ? -36.775 20.590 38.011 1.00 47.50 291 GLU A O 1
ATOM 2390 N N . PRO A 1 292 ? -37.027 22.741 38.632 1.00 49.41 292 PRO A N 1
ATOM 2391 C CA . PRO A 1 292 ? -36.073 22.651 39.727 1.00 49.41 292 PRO A CA 1
ATOM 2392 C C . PRO A 1 292 ? -36.612 21.732 40.827 1.00 49.41 292 PRO A C 1
ATOM 2394 O O . PRO A 1 292 ? -37.810 21.717 41.096 1.00 49.41 292 PRO A O 1
ATOM 2397 N N . ALA A 1 293 ? -35.710 21.005 41.495 1.00 53.28 293 ALA A N 1
ATOM 2398 C CA . ALA A 1 293 ? -36.066 20.150 42.623 1.00 53.28 293 ALA A CA 1
ATOM 2399 C C . ALA A 1 293 ? -36.912 20.930 43.655 1.00 53.28 293 ALA A C 1
ATOM 2401 O O . ALA A 1 293 ? -36.572 22.082 43.968 1.00 53.28 293 ALA A O 1
ATOM 2402 N N . PRO A 1 294 ? -37.996 20.338 44.191 1.00 50.09 294 PRO A N 1
ATOM 2403 C CA . PRO A 1 294 ? -38.811 20.989 45.201 1.00 50.09 294 PRO A CA 1
ATOM 2404 C C . PRO A 1 294 ? -37.939 21.306 46.418 1.00 50.09 294 PRO A C 1
ATOM 2406 O O . PRO A 1 294 ? -37.304 20.434 47.009 1.00 50.09 294 PRO A O 1
ATOM 2409 N N . LYS A 1 295 ? -37.866 22.590 46.779 1.00 48.47 295 LYS A N 1
ATOM 2410 C CA . LYS A 1 295 ? -37.151 23.020 47.981 1.00 48.47 295 LYS A CA 1
ATOM 2411 C C . LYS A 1 295 ? -37.968 22.617 49.200 1.00 48.47 295 LYS A C 1
ATOM 2413 O O . LYS A 1 295 ? -39.134 22.997 49.309 1.00 48.47 295 LYS A O 1
ATOM 2418 N N . LEU A 1 296 ? -37.332 21.909 50.128 1.00 41.16 296 LEU A N 1
ATOM 2419 C CA . LEU A 1 296 ? -37.871 21.639 51.456 1.00 41.16 296 LEU A CA 1
ATOM 2420 C C . LEU A 1 296 ? -38.198 22.985 52.127 1.00 41.16 296 LEU A C 1
ATOM 2422 O O . LEU A 1 296 ? -37.297 23.719 52.538 1.00 41.16 296 LEU A O 1
ATOM 2426 N N . LYS A 1 297 ? -39.483 23.351 52.194 1.00 46.22 297 LYS A N 1
ATOM 2427 C CA . LYS A 1 297 ? -39.929 24.457 53.047 1.00 46.22 297 LYS A CA 1
ATOM 2428 C C . LYS A 1 297 ? -39.786 23.989 54.492 1.00 46.22 297 LYS A C 1
ATOM 2430 O O . LYS A 1 297 ? -40.233 22.892 54.828 1.00 46.22 297 LYS A O 1
ATOM 2435 N N . GLN A 1 298 ? -39.111 24.773 55.330 1.00 39.62 298 GLN A N 1
ATOM 2436 C CA . GLN A 1 298 ? -38.887 24.410 56.729 1.00 39.62 298 GLN A CA 1
ATOM 2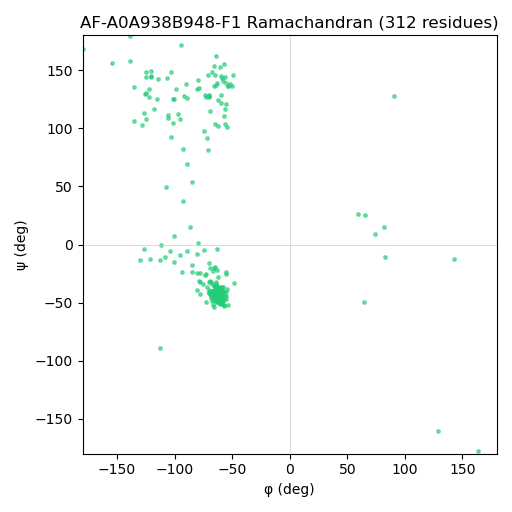437 C C . GLN A 1 298 ? -40.221 24.145 57.443 1.00 39.62 298 GLN A C 1
ATOM 2439 O O . GLN A 1 298 ? -41.237 24.793 57.185 1.00 39.62 298 GLN A O 1
ATOM 2444 N N . LYS A 1 299 ? -40.209 23.169 58.356 1.00 38.53 299 LYS A N 1
ATOM 2445 C CA . LYS A 1 299 ? -41.367 22.773 59.162 1.00 38.53 299 LYS A CA 1
ATOM 2446 C C . LYS A 1 299 ? -41.790 23.959 60.043 1.00 38.53 299 LYS A C 1
ATOM 2448 O O . LYS A 1 299 ? -41.144 24.225 61.051 1.00 38.53 299 LYS A O 1
ATOM 2453 N N . GLY A 1 300 ? -42.846 24.673 59.648 1.00 50.12 300 GLY A N 1
ATOM 2454 C CA . GLY A 1 300 ? -43.373 25.828 60.389 1.00 50.12 300 GLY A CA 1
ATOM 2455 C C . GLY A 1 300 ? -43.883 26.995 59.538 1.00 50.12 300 GLY A C 1
ATOM 2456 O O . GLY A 1 300 ? -44.589 27.839 60.073 1.00 50.12 300 GLY A O 1
ATOM 2457 N N . GLU A 1 301 ? -43.607 27.043 58.231 1.00 41.53 301 GLU A N 1
ATOM 2458 C CA . GLU A 1 301 ? -44.125 28.106 57.350 1.00 41.53 301 GLU A CA 1
ATOM 2459 C C . GLU A 1 301 ? -45.487 27.744 56.740 1.00 41.53 301 GLU A C 1
ATOM 2461 O O . GLU A 1 301 ? -45.636 27.510 55.540 1.00 41.53 301 GLU A O 1
ATOM 2466 N N . LEU A 1 302 ? -46.504 27.703 57.591 1.00 46.72 302 LEU A N 1
ATOM 2467 C CA . LEU A 1 302 ? -47.854 28.076 57.192 1.00 46.72 302 LEU A CA 1
ATOM 2468 C C . LEU A 1 302 ? -48.275 29.160 58.174 1.00 46.72 302 LEU A C 1
ATOM 2470 O O . LEU A 1 302 ? -48.515 28.864 59.344 1.00 46.72 302 LEU A O 1
ATOM 2474 N N . ASP A 1 303 ? -48.345 30.407 57.705 1.00 44.47 303 ASP A N 1
ATOM 2475 C CA . ASP A 1 303 ? -49.084 31.430 58.435 1.00 44.47 303 ASP A CA 1
ATOM 2476 C C . ASP A 1 303 ? -50.512 30.906 58.600 1.00 44.47 303 ASP A C 1
ATOM 2478 O O . ASP A 1 303 ? -51.221 30.647 57.621 1.00 44.47 303 ASP A O 1
ATOM 2482 N N . LEU A 1 304 ? -50.916 30.691 59.854 1.00 38.84 304 LEU A N 1
ATOM 2483 C CA . LEU A 1 304 ? -52.316 30.473 60.190 1.00 38.84 304 LEU A CA 1
ATOM 2484 C C . LEU A 1 304 ? -53.121 31.631 59.580 1.00 38.84 304 LEU A C 1
ATOM 2486 O O . LEU A 1 304 ? -52.665 32.778 59.655 1.00 38.84 304 LEU A O 1
ATOM 2490 N N . PRO A 1 305 ? -54.293 31.369 58.974 1.00 41.12 305 PRO A N 1
ATOM 2491 C CA . PRO A 1 305 ? -55.107 32.438 58.421 1.00 41.12 305 PRO A CA 1
ATOM 2492 C C . PRO A 1 305 ? -55.389 33.455 59.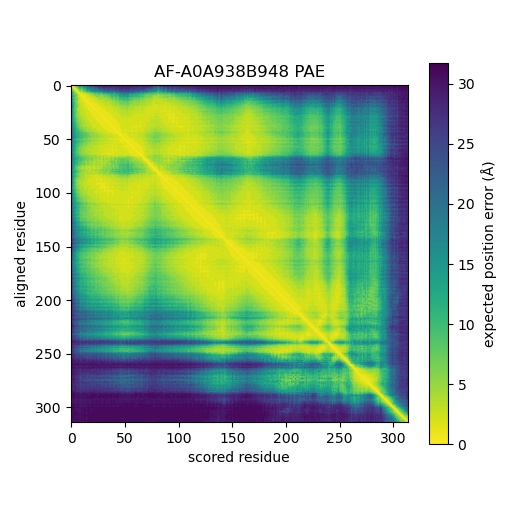528 1.00 41.12 305 PRO A C 1
ATOM 2494 O O . PRO A 1 305 ? -55.923 33.105 60.581 1.00 41.12 305 PRO A O 1
ATOM 2497 N N . GLN A 1 306 ? -54.966 34.701 59.307 1.00 36.84 306 GLN A N 1
ATOM 2498 C CA . GLN A 1 306 ? -55.225 35.791 60.235 1.00 36.84 306 GLN A CA 1
ATOM 2499 C C . GLN A 1 306 ? -56.737 35.984 60.341 1.00 36.84 306 GLN A C 1
ATOM 2501 O O . GLN A 1 306 ? -57.413 36.204 59.334 1.00 36.84 306 GLN A O 1
ATOM 2506 N N . ASP A 1 307 ? -57.252 35.917 61.568 1.00 41.91 307 ASP A N 1
ATOM 2507 C CA . ASP A 1 307 ? -58.591 36.379 61.907 1.00 41.91 307 ASP A CA 1
ATOM 2508 C C . ASP A 1 307 ? -58.748 37.842 61.462 1.00 41.91 307 ASP A C 1
ATOM 2510 O O . ASP A 1 307 ? -58.309 38.776 62.133 1.00 41.91 307 ASP A O 1
ATOM 2514 N N . ALA A 1 308 ? -59.415 38.048 60.329 1.00 35.78 308 ALA A N 1
ATOM 2515 C CA . ALA A 1 308 ? -60.077 39.299 60.007 1.00 35.78 308 ALA A CA 1
ATOM 2516 C C . ALA A 1 308 ? -61.572 39.084 60.237 1.00 35.78 308 ALA A C 1
ATOM 2518 O O . ALA A 1 308 ? -62.307 38.602 59.374 1.00 35.78 308 ALA A O 1
ATOM 2519 N N . GLY A 1 309 ? -62.011 39.412 61.449 1.00 36.09 309 GLY A N 1
ATOM 2520 C CA . GLY A 1 309 ? -63.420 39.445 61.786 1.00 36.09 309 GLY A CA 1
ATOM 2521 C C . GLY A 1 309 ? -64.200 40.422 60.904 1.00 36.09 309 GLY A C 1
ATOM 2522 O O . GLY A 1 309 ? -63.762 41.537 60.632 1.00 36.09 309 GLY A O 1
ATOM 2523 N N . MET A 1 310 ? -65.427 40.036 60.571 1.00 33.59 310 MET A N 1
ATOM 2524 C CA . MET A 1 310 ? -66.537 40.980 60.525 1.00 33.59 310 MET A CA 1
ATOM 2525 C C . MET A 1 310 ? -67.698 40.433 61.359 1.00 33.59 310 MET A C 1
ATOM 2527 O O . MET A 1 310 ? -68.468 39.578 60.936 1.00 33.59 310 MET A O 1
ATOM 2531 N N . GLN A 1 311 ? -67.834 40.996 62.562 1.00 37.97 311 GLN A N 1
ATOM 2532 C CA . GLN A 1 311 ? -69.127 41.499 63.035 1.00 37.97 311 GLN A CA 1
ATOM 2533 C C . GLN A 1 311 ? -69.725 42.384 61.916 1.00 37.97 311 GLN A C 1
ATOM 2535 O O . GLN A 1 311 ? -68.979 43.098 61.262 1.00 37.97 311 GLN A O 1
ATOM 2540 N N . ALA A 1 312 ? -71.017 42.492 61.644 1.00 34.19 312 ALA A N 1
ATOM 2541 C CA . ALA A 1 312 ? -72.216 42.065 62.331 1.00 34.19 312 ALA A CA 1
ATOM 2542 C C . ALA A 1 312 ? -73.429 42.487 61.471 1.00 34.19 312 ALA A C 1
ATOM 2544 O O . ALA A 1 312 ? -73.322 43.396 60.651 1.00 34.19 312 ALA A O 1
ATOM 2545 N N . ARG A 1 313 ? -74.586 41.944 61.871 1.00 34.25 313 ARG A N 1
ATOM 2546 C CA . ARG A 1 313 ? -75.929 42.559 61.910 1.00 34.25 313 ARG A CA 1
ATOM 2547 C C . ARG A 1 313 ? -76.884 42.467 60.706 1.00 34.25 313 ARG A C 1
ATOM 2549 O O . ARG A 1 313 ? -76.625 43.011 59.643 1.00 34.25 313 ARG A O 1
ATOM 2556 N N . ALA A 1 314 ? -78.066 41.989 61.124 1.00 37.62 314 ALA A N 1
ATOM 2557 C CA . ALA A 1 314 ? -79.447 42.285 60.728 1.00 37.62 314 ALA A CA 1
ATOM 2558 C C . ALA A 1 314 ? -79.967 41.626 59.451 1.00 37.62 314 ALA A C 1
ATOM 2560 O O . ALA A 1 314 ? -79.627 42.092 58.346 1.00 37.62 314 ALA A O 1
#

Sequence (314 aa):
MSGRKCSKFRLQREREEKLRLLQTLNNLHAEVNALKERLATVLADASEGLRSTFVKEVKDTQQWLNRLNLPDISRLSMDTDLAALNPVREQLEQAVAHGRRFQETLTVAFTKKADEMGQRLAKRLAEVERFYLSRQQLLRLWFEEEQTRQGEQKLRESHRLLDEERYAALEQMLAEIEKDIAAKVKFADEQENKHQKRLYLLKALRQVCAEMGFEEVSKPRYEQEGDRGSRILLTVDTLDRGRIAFTLSLDGISSFSEIADDRCFEEFGQLSQYLEEEFGIETKFRLAEGEPAPKLKQKGELDLPQDAGMQARA

Solvent-accessible surface area (backbone atoms only — not comparable to full-atom values): 18108 Å² total; per-residue (Å²): 136,86,76,80,85,71,54,72,67,56,58,50,50,53,51,53,52,48,53,52,48,54,52,50,44,53,52,40,51,52,47,39,51,54,45,51,52,51,51,52,47,54,64,66,71,45,51,71,19,47,47,67,48,41,44,65,64,50,49,56,44,50,50,48,66,73,65,63,78,77,79,77,62,89,78,62,52,100,81,55,56,70,83,65,49,50,62,54,42,53,54,39,52,52,47,39,54,51,45,52,49,46,49,53,52,47,49,46,44,75,40,61,50,41,52,54,48,50,56,54,49,53,53,49,50,54,53,52,50,51,54,48,63,77,41,43,69,58,45,63,66,71,42,56,69,67,64,54,49,52,54,56,50,54,52,53,50,43,52,52,27,56,77,49,41,24,50,59,60,33,56,54,50,50,56,52,49,53,53,51,50,53,53,51,50,53,52,35,53,52,52,47,54,31,44,54,52,42,52,53,48,52,53,51,52,53,49,53,38,48,76,74,65,31,43,71,76,48,78,73,39,50,74,40,84,94,40,73,80,41,36,37,41,37,39,34,32,55,85,84,60,43,42,39,40,38,38,39,38,67,90,50,78,51,76,51,66,72,44,64,87,88,59,54,63,63,56,50,47,54,52,36,50,50,36,33,74,80,66,70,39,89,75,82,90,71,50,98,84,68,54,74,78,84,75,84,73,66,96,76,85,65,82,71,83,76,88,75,82,76,85,80,87,133

pLDDT: mean 83.57, std 17.17, range [33.59, 98.38]

Nearest PDB structures (foldseek):
  7kek-assembly1_C  TM=2.470E-01  e=2.172E+00  Tetrahymena thermophila
  8otz-assembly1_DQ  TM=2.281E-01  e=3.484E+00  Bos taurus
  2b5u-assembly2_C  TM=2.019E-01  e=2.824E+00  Escherichia coli
  8snb-assembly1_8K  TM=2.696E-01  e=8.505E+00  Strongylocentrotus purpuratus

Foldseek 3Di:
DPPDPDDPVVVVVVLVVLVVLLVLLVVLLVLLVVLLVVLVVLLVPDFPQLCLQPVPLSVLSVCLSVPDDQPPSVPDDSPDDPVVSVVNSVSSVVSNVVSVVSVVVSVCSRPVVLVVLLVVLVVLLVVLVVLCVVCLVLLVLADDPVVSVVLVVLSVVLVVSSVSSNSVVSVVSSVVSSVVSVVSSVVSVLLVVLLVVLVVVVVLLVVVCVVLVWAWPDDWDFPDHSRSQGWIWTKTANPPFFIKIWTGGSVGIDIDTPGDPPPVVVVVVVVQVSCCPVPVDHDDDADPVRDDDDDPDPDPPDDDPDDPDDDDDD

Mean predicted aligned error: 12.24 Å

Radius of gyration: 45.07 Å; Cα contacts (8 Å, |Δi|>4): 265; chains: 1; bounding box: 126×52×132 Å

Secondary structure (DSSP, 8-state):
-------HHHHHHHHHHHHHHHHHHHHHHHHHHHHHHHHHHHHHHS-HHHHHHSHHHHHHHHHHHHH-----GGG--TTS-HHHHHHHHHHHHHHHHHHHHHHHHHHHIIIIIHHHHHHHHHHHHHHHHHHHHHHHHHHHHHS-HHHHHHHHHHHHHHHHHHHTT-HHHHHHHHHHHHHHHHHHHHHHHHHHHHHHHHHHHHHHHHHHHHHTT-EEEEEEEESSTT-TTSPEEEEEE-SSS-EEEEEE-SS-EEEEE-S-TTTHHHHHHHHHHHHHHHH--------TT-PPPPP---TT--PPPP--------